Protein AF-A0A8H9WUP0-F1 (afdb_monomer_lite)

Radius of gyration: 55.76 Å; chains: 1; bounding box: 107×32×171 Å

Sequence (206 aa):
MRAAALQGRLAFFSTGTQFVVQGAHRRVGGSPLAAVIDDLELDQVVRVITTIAEQTNLLALNATIEAARAGEAGKGFAVVATEVKQLANETAKATEEIADRIHEVQRRTSDAVAGIRSISQVIQQMNEISLTVASAVEQQSVAVAEIARSASEASHGTDKVVGSIVSVAQAAICTAEGAEQLCGSAVELAEVAGSLDILVTEFKLE

Foldseek 3Di:
DVVVVVVVVVVVVVVVVCCVVVVVVVAVVPPCLVVVPPVPPLVVVLVVQLVVLVVQLVVLVVQLVVLVVVPPVSPVSNVVSVVSNVVSVVSNVVSVVVVVVVVVVVVVSVVVVVVVVVVVVVVVVVVVVVVVVVVVVVVVVVVVVVVVVVVVVVVVVVVVVVVVVVVVVVVVVVVVVVVVVVVVVVVVVVVVVVVVVVVVVVVVVD

Structure (mmCIF, N/CA/C/O backbone):
data_AF-A0A8H9WUP0-F1
#
_entry.id   AF-A0A8H9WUP0-F1
#
loop_
_atom_site.group_PDB
_atom_site.id
_atom_site.type_symbol
_atom_site.label_atom_id
_atom_site.label_alt_id
_atom_site.label_comp_id
_atom_site.label_asym_id
_atom_site.label_entity_id
_atom_site.label_seq_id
_atom_site.pdbx_PDB_ins_code
_atom_site.Cartn_x
_atom_site.Cartn_y
_atom_site.Cartn_z
_atom_site.occupancy
_atom_site.B_iso_or_equiv
_atom_site.auth_seq_id
_atom_site.auth_comp_id
_atom_site.auth_asym_id
_atom_site.auth_atom_id
_atom_site.pdbx_PDB_model_num
ATOM 1 N N . MET A 1 1 ? -4.067 -13.436 -32.484 1.00 52.78 1 MET A N 1
ATOM 2 C CA . MET A 1 1 ? -4.186 -14.416 -31.374 1.00 52.78 1 MET A CA 1
ATOM 3 C C . MET A 1 1 ? -3.766 -13.877 -29.999 1.00 52.78 1 MET A C 1
ATOM 5 O O . MET A 1 1 ? -4.484 -14.143 -29.049 1.00 52.78 1 MET A O 1
ATOM 9 N N . ARG A 1 2 ? -2.681 -13.092 -29.849 1.00 47.28 2 ARG A N 1
ATOM 10 C CA . ARG A 1 2 ? -2.241 -12.561 -28.533 1.00 47.28 2 ARG A CA 1
ATOM 11 C C . ARG A 1 2 ? -3.194 -11.549 -27.863 1.00 47.28 2 ARG A C 1
ATOM 13 O O . ARG A 1 2 ? -3.356 -11.609 -26.652 1.00 47.28 2 ARG A O 1
ATOM 20 N N . ALA A 1 3 ? -3.872 -10.685 -28.626 1.00 46.53 3 ALA A N 1
ATOM 21 C CA . ALA A 1 3 ? -4.798 -9.683 -28.069 1.00 46.53 3 ALA A CA 1
ATOM 22 C C . ALA A 1 3 ? -6.045 -10.302 -27.395 1.00 46.53 3 ALA A C 1
ATOM 24 O O . ALA A 1 3 ? -6.441 -9.875 -26.315 1.00 46.53 3 ALA A O 1
ATOM 25 N N . ALA A 1 4 ? -6.596 -11.377 -27.971 1.00 51.84 4 ALA A N 1
ATOM 26 C CA . ALA A 1 4 ? -7.741 -12.097 -27.402 1.00 51.84 4 ALA A CA 1
ATOM 27 C C . ALA A 1 4 ? -7.388 -12.836 -26.093 1.00 51.84 4 ALA A C 1
ATOM 29 O O . ALA A 1 4 ? -8.213 -12.932 -25.187 1.00 51.84 4 ALA A O 1
ATOM 30 N N . ALA A 1 5 ? -6.142 -13.310 -25.962 1.00 53.41 5 ALA A N 1
ATOM 31 C CA . ALA A 1 5 ? -5.654 -13.951 -24.740 1.00 53.41 5 ALA A CA 1
ATOM 32 C C . ALA A 1 5 ? -5.436 -12.949 -23.586 1.00 53.41 5 ALA A C 1
ATOM 34 O O . ALA A 1 5 ? -5.648 -13.304 -22.426 1.00 53.41 5 ALA A O 1
ATOM 35 N N . LEU A 1 6 ? -5.062 -11.696 -23.888 1.00 47.62 6 LEU A N 1
ATOM 36 C CA . LEU A 1 6 ? -4.996 -10.623 -22.887 1.00 47.62 6 LEU A CA 1
ATOM 37 C C . LEU A 1 6 ? -6.393 -10.171 -22.436 1.00 47.62 6 LEU A C 1
ATOM 39 O O . LEU A 1 6 ? -6.619 -10.035 -21.237 1.00 47.62 6 LEU A O 1
ATOM 43 N N . GLN A 1 7 ? -7.350 -10.021 -23.361 1.00 51.44 7 GLN A N 1
ATOM 44 C CA . GLN A 1 7 ? -8.734 -9.657 -23.016 1.00 51.44 7 GLN A CA 1
ATOM 45 C C . GLN A 1 7 ? -9.413 -10.702 -22.118 1.00 51.44 7 GLN A C 1
ATOM 47 O O . GLN A 1 7 ? -10.096 -10.333 -21.165 1.00 51.44 7 GLN A O 1
ATOM 52 N N . GLY A 1 8 ? -9.175 -11.999 -22.354 1.00 53.50 8 GLY A N 1
ATOM 53 C CA . GLY A 1 8 ? -9.681 -13.067 -21.483 1.00 53.50 8 GLY A CA 1
ATOM 54 C C . GLY A 1 8 ? -9.078 -13.047 -20.071 1.00 53.50 8 GLY A C 1
ATOM 55 O O . GLY A 1 8 ? -9.788 -13.276 -19.093 1.00 53.50 8 GLY A O 1
ATOM 56 N N . ARG A 1 9 ? -7.784 -12.714 -19.941 1.00 54.84 9 ARG A N 1
ATOM 57 C CA . ARG A 1 9 ? -7.107 -12.580 -18.637 1.00 54.84 9 ARG A CA 1
ATOM 58 C C . ARG A 1 9 ? -7.557 -11.342 -17.863 1.00 54.84 9 ARG A C 1
ATOM 60 O O . ARG A 1 9 ? -7.776 -11.460 -16.661 1.00 54.84 9 ARG A O 1
ATOM 67 N N . LEU A 1 10 ? -7.757 -10.202 -18.531 1.00 47.72 10 LEU A N 1
ATOM 68 C CA . LEU A 1 10 ? -8.307 -8.997 -17.898 1.00 47.72 10 LEU A CA 1
ATOM 69 C C . LEU A 1 10 ? -9.748 -9.212 -17.417 1.00 47.72 10 LEU A C 1
ATOM 71 O O . LEU A 1 10 ? -10.081 -8.821 -16.302 1.00 47.72 10 LEU A O 1
ATOM 75 N N . ALA A 1 11 ? -10.587 -9.882 -18.215 1.00 54.38 11 ALA A N 1
ATOM 76 C CA . ALA A 1 11 ? -11.961 -10.194 -17.824 1.00 54.38 11 ALA A CA 1
ATOM 77 C C . ALA A 1 11 ? -12.010 -11.121 -16.596 1.00 54.38 11 ALA A C 1
ATOM 79 O O . ALA A 1 11 ? -12.805 -10.898 -15.682 1.00 54.38 11 ALA A O 1
ATOM 80 N N . PHE A 1 12 ? -11.120 -12.116 -16.520 1.00 54.62 12 PHE A N 1
ATOM 81 C CA . PHE A 1 12 ? -11.027 -13.010 -15.363 1.00 54.62 12 PHE A CA 1
ATOM 82 C C . PHE A 1 12 ? -10.537 -12.282 -14.098 1.00 54.62 12 PHE A C 1
ATOM 84 O O . PHE A 1 12 ? -11.097 -12.479 -13.020 1.00 54.62 12 PHE A O 1
ATOM 91 N N . PHE A 1 13 ? -9.552 -11.385 -14.226 1.00 54.00 13 PHE A N 1
ATOM 92 C CA . PHE A 1 13 ? -9.034 -10.598 -13.099 1.00 54.00 13 PHE A CA 1
ATOM 93 C C . PHE A 1 13 ? -10.035 -9.539 -12.607 1.00 54.00 13 PHE A C 1
ATOM 95 O O . PHE A 1 13 ? -10.210 -9.379 -11.399 1.00 54.00 13 PHE A O 1
ATOM 102 N N . SER A 1 14 ? -10.749 -8.872 -13.521 1.00 54.47 14 SER A N 1
ATOM 103 C CA . SER A 1 14 ? -11.842 -7.936 -13.210 1.00 54.47 14 SER A CA 1
ATOM 104 C C . SER A 1 14 ? -12.988 -8.630 -12.473 1.00 54.47 14 SER A C 1
ATOM 106 O O . SER A 1 14 ? -13.496 -8.116 -11.483 1.00 54.47 14 SER A O 1
ATOM 108 N N . THR A 1 15 ? -13.378 -9.827 -12.923 1.00 58.78 15 THR A N 1
ATOM 109 C CA . THR A 1 15 ? -14.485 -10.579 -12.311 1.00 58.78 15 THR A CA 1
ATOM 110 C C . THR A 1 15 ? -14.088 -11.140 -10.942 1.00 58.78 15 THR A C 1
ATOM 112 O O . THR A 1 15 ? -14.877 -11.084 -10.000 1.00 58.78 15 THR A O 1
ATOM 115 N N . GLY A 1 16 ? -12.849 -11.625 -10.795 1.00 56.47 16 GLY A N 1
ATOM 116 C CA . GLY A 1 16 ? -12.320 -12.101 -9.514 1.00 56.47 16 GLY A CA 1
ATOM 117 C C . GLY A 1 16 ? -12.203 -10.988 -8.470 1.00 56.47 16 GLY A C 1
ATOM 118 O O . GLY A 1 16 ? -12.617 -11.170 -7.327 1.00 56.47 16 GLY A O 1
ATOM 119 N N . THR A 1 17 ? -11.719 -9.807 -8.866 1.00 57.50 17 THR A N 1
ATOM 120 C CA . THR A 1 17 ? -11.642 -8.636 -7.975 1.00 57.50 17 THR A CA 1
ATOM 121 C C . THR A 1 17 ? -13.026 -8.087 -7.625 1.00 57.50 17 THR A C 1
ATOM 123 O O . THR A 1 17 ? -13.277 -7.819 -6.450 1.00 57.50 17 THR A O 1
ATOM 126 N N . GLN A 1 18 ? -13.973 -8.025 -8.571 1.00 46.91 18 GLN A N 1
ATOM 127 C CA . GLN A 1 18 ? -15.369 -7.680 -8.267 1.00 46.91 18 GLN A CA 1
ATOM 128 C C . GLN A 1 18 ? -16.023 -8.667 -7.294 1.00 46.91 18 GLN A C 1
ATOM 130 O O . GLN A 1 18 ? -16.737 -8.231 -6.397 1.00 46.91 18 GLN A O 1
ATOM 135 N N . PHE A 1 19 ? -15.761 -9.973 -7.403 1.00 53.56 19 PHE A N 1
ATOM 136 C CA . PHE A 1 19 ? -16.335 -10.964 -6.486 1.00 53.56 19 PHE A CA 1
ATOM 137 C C . PHE A 1 19 ? -15.769 -10.844 -5.062 1.00 53.56 19 PHE A C 1
ATOM 139 O O . PHE A 1 19 ? -16.514 -10.970 -4.089 1.00 53.56 19 PHE A O 1
ATOM 146 N N . VAL A 1 20 ? -14.475 -10.535 -4.920 1.00 56.97 20 VAL A N 1
ATOM 147 C CA . VAL A 1 20 ? -13.843 -10.285 -3.612 1.00 56.97 20 VAL A CA 1
ATOM 148 C C . VAL A 1 20 ? -14.379 -8.995 -2.979 1.00 56.97 20 VAL A C 1
ATOM 150 O O . VAL A 1 20 ? -14.754 -9.001 -1.807 1.00 56.97 20 VAL A O 1
ATOM 153 N N . VAL A 1 21 ? -14.506 -7.910 -3.751 1.00 52.59 21 VAL A N 1
ATOM 154 C CA . VAL A 1 21 ? -15.030 -6.619 -3.265 1.00 52.59 21 VAL A CA 1
ATOM 155 C C . VAL A 1 21 ? -16.526 -6.708 -2.926 1.00 52.59 21 VAL A C 1
ATOM 157 O O . VAL A 1 21 ? -16.963 -6.231 -1.877 1.00 52.59 21 VAL A O 1
ATOM 160 N N . GLN A 1 22 ? -17.326 -7.385 -3.753 1.00 47.38 22 GLN A N 1
ATOM 161 C CA . GLN A 1 22 ? -18.768 -7.539 -3.535 1.00 47.38 22 GLN A CA 1
ATOM 162 C C . GLN A 1 22 ? -19.087 -8.579 -2.443 1.00 47.38 22 GLN A C 1
ATOM 164 O O . GLN A 1 22 ? -20.077 -8.435 -1.720 1.00 47.38 22 GLN A O 1
ATOM 169 N N . GLY A 1 23 ? -18.217 -9.579 -2.254 1.00 49.28 23 GLY A N 1
ATOM 170 C CA . GLY A 1 23 ? -18.244 -10.508 -1.122 1.00 49.28 23 GLY A CA 1
ATOM 171 C C . GLY A 1 23 ? -17.872 -9.850 0.213 1.00 49.28 23 GLY A C 1
ATOM 172 O O . GLY A 1 23 ? -18.495 -10.157 1.233 1.00 49.28 23 GLY A O 1
ATOM 173 N N . ALA A 1 24 ? -16.929 -8.900 0.210 1.00 47.00 24 ALA A N 1
ATOM 174 C CA . ALA A 1 24 ? -16.586 -8.097 1.386 1.00 47.00 24 ALA A CA 1
ATOM 175 C C . ALA A 1 24 ? -17.751 -7.184 1.808 1.00 47.00 24 ALA A C 1
ATOM 177 O O . ALA A 1 24 ? -18.098 -7.124 2.988 1.00 47.00 24 ALA A O 1
ATOM 178 N N . HIS A 1 25 ? -18.441 -6.561 0.849 1.00 43.19 25 HIS A N 1
ATOM 179 C CA . HIS A 1 25 ? -19.561 -5.660 1.139 1.00 43.19 25 HIS A CA 1
ATOM 180 C C . HIS A 1 25 ? -20.770 -6.371 1.779 1.00 43.19 25 HIS A C 1
ATOM 182 O O . HIS A 1 25 ? -21.473 -5.782 2.602 1.00 43.19 25 HIS A O 1
ATOM 188 N N . ARG A 1 26 ? -20.999 -7.653 1.446 1.00 45.22 26 ARG A N 1
ATOM 189 C CA . ARG A 1 26 ? -22.142 -8.439 1.945 1.00 45.22 26 ARG A CA 1
ATOM 190 C C . ARG A 1 26 ? -21.949 -8.977 3.374 1.00 45.22 26 ARG A C 1
ATOM 192 O O . ARG A 1 26 ? -22.936 -9.307 4.020 1.00 45.22 26 ARG A O 1
ATOM 199 N N . ARG A 1 27 ? -20.711 -9.037 3.888 1.00 46.88 27 ARG A N 1
ATOM 200 C CA . ARG A 1 27 ? -20.419 -9.426 5.287 1.00 46.88 27 ARG A CA 1
ATOM 201 C C . ARG A 1 27 ? -20.390 -8.244 6.260 1.00 46.88 27 ARG A C 1
ATOM 203 O O . ARG A 1 27 ? -20.599 -8.442 7.450 1.00 46.88 27 ARG A O 1
ATOM 210 N N . VAL A 1 28 ? -20.157 -7.026 5.771 1.00 47.72 28 VAL A N 1
ATOM 211 C CA . VAL A 1 28 ? -20.055 -5.823 6.620 1.00 47.72 28 VAL A CA 1
ATOM 212 C C . VAL A 1 28 ? -21.426 -5.194 6.918 1.00 47.72 28 VAL A C 1
ATOM 214 O O . VAL A 1 28 ? -21.582 -4.534 7.940 1.00 47.72 28 VAL A O 1
ATOM 217 N N . GLY A 1 29 ? -22.448 -5.456 6.092 1.00 38.06 29 GLY A N 1
ATOM 218 C CA . GLY A 1 29 ? -23.805 -4.903 6.252 1.00 38.06 29 GLY A CA 1
ATOM 219 C C . GLY A 1 29 ? -24.614 -5.412 7.456 1.00 38.06 29 GLY A C 1
ATOM 220 O O . GLY A 1 29 ? -25.724 -4.945 7.672 1.00 38.06 29 GLY A O 1
ATOM 221 N N . GLY A 1 30 ? -24.070 -6.343 8.241 1.00 43.53 30 GLY A N 1
ATOM 222 C CA . GLY A 1 30 ? -24.690 -6.877 9.458 1.00 43.53 30 GLY A CA 1
ATOM 223 C C . GLY A 1 30 ? -23.634 -7.276 10.481 1.00 43.53 30 GLY A C 1
ATOM 224 O O . GLY A 1 30 ? -23.645 -8.402 10.970 1.00 43.53 30 GLY A O 1
ATOM 225 N N . SER A 1 31 ? -22.646 -6.404 10.710 1.00 48.50 31 SER A N 1
ATOM 226 C CA . SER A 1 31 ? -21.489 -6.737 11.542 1.00 48.50 31 SER A CA 1
ATOM 227 C C . SER A 1 31 ? -21.934 -7.165 12.954 1.00 48.50 31 SER A C 1
ATOM 229 O O . SER A 1 31 ? -22.574 -6.367 13.643 1.00 48.50 31 SER A O 1
ATOM 231 N N . PRO A 1 32 ? -21.564 -8.372 13.429 1.00 51.78 32 PRO A N 1
ATOM 232 C CA . PRO A 1 32 ? -21.905 -8.862 14.769 1.00 51.78 32 PRO A CA 1
ATOM 233 C C . PRO A 1 32 ? -21.321 -7.986 15.888 1.00 51.78 32 PRO A C 1
ATOM 235 O O . PRO A 1 32 ? -21.718 -8.110 17.037 1.00 51.78 32 PRO A O 1
ATOM 238 N N . LEU A 1 33 ? -20.421 -7.057 15.551 1.00 48.44 33 LEU A N 1
ATOM 239 C CA . LEU A 1 33 ? -19.885 -6.053 16.465 1.00 48.44 33 LEU A CA 1
ATOM 240 C C . LEU A 1 33 ? -20.938 -5.045 16.945 1.00 48.44 33 LEU A C 1
ATOM 242 O O . LEU A 1 33 ? -20.797 -4.538 18.047 1.00 48.44 33 LEU A O 1
ATOM 246 N N . ALA A 1 34 ? -21.982 -4.762 16.156 1.00 45.53 34 ALA A N 1
ATOM 247 C CA . ALA A 1 34 ? -23.075 -3.896 16.606 1.00 45.53 34 ALA A CA 1
ATOM 248 C C . ALA A 1 34 ? -23.947 -4.583 17.671 1.00 45.53 34 ALA A C 1
ATOM 250 O O . ALA A 1 34 ? -24.425 -3.920 18.577 1.00 45.53 34 ALA A O 1
ATOM 251 N N . ALA A 1 35 ? -24.083 -5.913 17.605 1.00 50.28 35 ALA A N 1
ATOM 252 C CA . ALA A 1 35 ? -24.834 -6.703 18.585 1.00 50.28 35 ALA A CA 1
ATOM 253 C C . ALA A 1 35 ? -24.083 -6.904 19.917 1.00 50.28 35 ALA A C 1
ATOM 255 O O . ALA A 1 35 ? -24.686 -7.270 20.914 1.00 50.28 35 ALA A O 1
ATOM 256 N N . VAL A 1 36 ? -22.768 -6.651 19.963 1.00 51.62 36 VAL A N 1
ATOM 257 C CA . VAL A 1 36 ? -22.003 -6.620 21.229 1.00 51.62 36 VAL A CA 1
ATOM 258 C C . VAL A 1 36 ? -22.305 -5.339 22.031 1.00 51.62 36 VAL A C 1
ATOM 260 O O . VAL A 1 36 ? -21.937 -5.244 23.196 1.00 51.62 36 VAL A O 1
ATOM 263 N N . ILE A 1 37 ? -22.996 -4.370 21.420 1.00 52.22 37 ILE A N 1
ATOM 264 C CA . ILE A 1 37 ? -23.343 -3.059 21.981 1.00 52.22 37 ILE A CA 1
ATOM 265 C C . ILE A 1 37 ? -24.870 -2.970 22.171 1.00 52.22 37 ILE A C 1
ATOM 267 O O . ILE A 1 37 ? -25.494 -1.972 21.823 1.00 52.22 37 ILE A O 1
ATOM 271 N N . ASP A 1 38 ? -25.519 -4.027 22.668 1.00 58.16 38 ASP A N 1
ATOM 272 C CA . ASP A 1 38 ? -26.891 -3.885 23.180 1.00 58.16 38 ASP A CA 1
ATOM 273 C C . ASP A 1 38 ? -26.831 -3.224 24.570 1.00 58.16 38 ASP A C 1
ATOM 275 O O . ASP A 1 38 ? -26.918 -3.854 25.622 1.00 58.16 38 ASP A O 1
ATOM 279 N N . ASP A 1 39 ? -26.610 -1.907 24.542 1.00 60.50 39 ASP A N 1
ATOM 280 C CA . ASP A 1 39 ? -26.412 -1.023 25.700 1.00 60.50 39 ASP A CA 1
ATOM 281 C C . ASP A 1 39 ? -27.664 -0.895 26.579 1.00 60.50 39 ASP A C 1
ATOM 283 O O . ASP A 1 39 ? -27.582 -0.637 27.780 1.00 60.50 39 ASP A O 1
ATOM 287 N N . LEU A 1 40 ? -28.844 -1.076 25.985 1.00 61.91 40 LEU A N 1
ATOM 288 C CA . LEU A 1 40 ? -30.112 -0.783 26.647 1.00 61.91 40 LEU A CA 1
ATOM 289 C C . LEU A 1 40 ? -30.445 -1.793 27.743 1.00 61.91 40 LEU A C 1
ATOM 291 O O . LEU A 1 40 ? -31.003 -1.409 28.769 1.00 61.91 40 LEU A O 1
ATOM 295 N N . GLU A 1 41 ? -30.097 -3.065 27.550 1.00 72.25 41 GLU A N 1
ATOM 296 C CA . GLU A 1 41 ? -30.472 -4.113 28.497 1.00 72.25 41 GLU A CA 1
ATOM 297 C C . GLU A 1 41 ? -29.623 -4.051 29.771 1.00 72.25 41 GLU A C 1
ATOM 299 O O . GLU A 1 41 ? -30.163 -4.131 30.875 1.00 72.25 41 GLU A O 1
ATOM 304 N N . LEU A 1 42 ? -28.309 -3.833 29.648 1.00 76.75 42 LEU A N 1
ATOM 305 C CA . LEU A 1 42 ? -27.415 -3.767 30.809 1.00 76.75 42 LEU A CA 1
ATOM 306 C C . LEU A 1 42 ? -27.638 -2.500 31.643 1.00 76.75 42 LEU A C 1
ATOM 308 O O . LEU A 1 42 ? -27.783 -2.603 32.863 1.00 76.75 42 LEU A O 1
ATOM 312 N N . ASP A 1 43 ? -27.765 -1.330 31.011 1.00 82.31 43 ASP A N 1
ATOM 313 C CA . ASP A 1 43 ? -28.075 -0.079 31.718 1.00 82.31 43 ASP A CA 1
ATOM 314 C C . ASP A 1 43 ? -29.454 -0.126 32.388 1.00 82.31 43 ASP A C 1
ATOM 316 O O . ASP A 1 43 ? -29.697 0.524 33.411 1.00 82.31 43 ASP A O 1
ATOM 320 N N . GLN A 1 44 ? -30.398 -0.876 31.818 1.00 86.19 44 GLN A N 1
ATOM 321 C CA . GLN A 1 44 ? -31.698 -1.103 32.435 1.00 86.19 44 GLN A CA 1
ATOM 322 C C . GLN A 1 44 ? -31.581 -2.018 33.659 1.00 86.19 44 GLN A C 1
ATOM 324 O O . GLN A 1 44 ? -32.170 -1.706 34.695 1.00 86.19 44 GLN A O 1
ATOM 329 N N . VAL A 1 45 ? -30.787 -3.090 33.584 1.00 86.25 45 VAL A N 1
ATOM 330 C CA . VAL A 1 45 ? -30.546 -4.009 34.710 1.00 86.25 45 VAL A CA 1
ATOM 331 C C . VAL A 1 45 ? -29.861 -3.298 35.878 1.00 86.25 45 VAL A C 1
ATOM 333 O O . VAL A 1 45 ? -30.353 -3.391 37.003 1.00 86.25 45 VAL A O 1
ATOM 336 N N . VAL A 1 46 ? -28.789 -2.537 35.628 1.00 89.06 46 VAL A N 1
ATOM 337 C CA . VAL A 1 46 ? -28.086 -1.748 36.660 1.00 89.06 46 VAL A CA 1
ATOM 338 C C . VAL A 1 46 ? -29.065 -0.815 37.378 1.00 89.06 46 VAL A C 1
ATOM 340 O O . VAL A 1 46 ? -29.152 -0.815 38.603 1.00 89.06 46 VAL A O 1
ATOM 343 N N . ARG A 1 47 ? -29.887 -0.084 36.619 1.00 88.81 47 ARG A N 1
ATOM 344 C CA . ARG A 1 47 ? -30.874 0.866 37.157 1.00 88.81 47 ARG A CA 1
ATOM 345 C C . ARG A 1 47 ? -31.947 0.194 38.013 1.00 88.81 47 ARG A C 1
ATOM 347 O O . ARG A 1 47 ? -32.344 0.742 39.043 1.00 88.81 47 ARG A O 1
ATOM 354 N N . VAL A 1 48 ? -32.413 -0.988 37.606 1.00 93.56 48 VAL A N 1
ATOM 355 C CA . VAL A 1 48 ? -33.367 -1.787 38.388 1.00 93.56 48 VAL A CA 1
ATOM 356 C C . VAL A 1 48 ? -32.737 -2.236 39.706 1.00 93.56 48 VAL A C 1
ATOM 358 O O . VAL A 1 48 ? -33.368 -2.087 40.749 1.00 93.56 48 VAL A O 1
ATOM 361 N N . ILE A 1 49 ? -31.493 -2.722 39.689 1.00 92.38 49 IL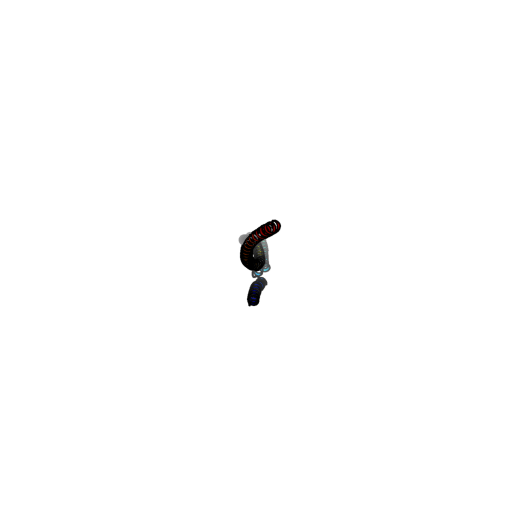E A N 1
ATOM 362 C CA . ILE A 1 49 ? -30.793 -3.167 40.903 1.00 92.38 49 ILE A CA 1
ATOM 363 C C . ILE A 1 49 ? -30.573 -1.995 41.868 1.00 92.38 49 ILE A C 1
ATOM 365 O O . ILE A 1 49 ? -30.879 -2.130 43.052 1.00 92.38 49 ILE A O 1
ATOM 369 N N . THR A 1 50 ? -30.136 -0.831 41.375 1.00 92.19 50 THR A N 1
ATOM 370 C CA . THR A 1 50 ? -29.987 0.380 42.200 1.00 92.19 50 THR A CA 1
ATOM 371 C C . THR A 1 50 ? -31.319 0.793 42.827 1.00 92.19 50 THR A C 1
ATOM 373 O O . THR A 1 50 ? -31.384 1.035 44.029 1.00 92.19 50 THR A O 1
ATOM 376 N N . THR A 1 51 ? -32.409 0.768 42.052 1.00 94.38 51 THR A N 1
ATOM 377 C CA . THR A 1 51 ? -33.759 1.074 42.560 1.00 94.38 51 THR A CA 1
ATOM 378 C C . THR A 1 51 ? -34.187 0.088 43.655 1.00 94.38 51 THR A C 1
ATOM 380 O O . THR A 1 51 ? -34.748 0.492 44.673 1.00 94.38 51 THR A O 1
ATOM 383 N N . ILE A 1 52 ? -33.907 -1.209 43.482 1.00 94.69 52 ILE A N 1
ATOM 384 C CA . ILE A 1 52 ? -34.198 -2.240 44.490 1.00 94.69 52 ILE A CA 1
ATOM 385 C C . ILE A 1 52 ? -33.375 -1.997 45.759 1.00 94.69 52 ILE A C 1
ATOM 387 O O . ILE A 1 52 ? -33.918 -2.090 46.861 1.00 94.69 52 ILE A O 1
ATOM 391 N N . ALA A 1 53 ? -32.089 -1.662 45.630 1.00 94.12 53 ALA A N 1
ATOM 392 C CA . ALA A 1 53 ? -31.221 -1.365 46.765 1.00 94.12 53 ALA A CA 1
ATOM 393 C C . ALA A 1 53 ? -31.715 -0.135 47.547 1.00 94.12 53 ALA A C 1
ATOM 395 O O . ALA A 1 53 ? -31.826 -0.187 48.772 1.00 94.12 53 ALA A O 1
ATOM 396 N N . GLU A 1 54 ? -32.116 0.936 46.858 1.00 93.56 54 GLU A N 1
ATOM 397 C CA . GLU A 1 54 ? -32.701 2.133 47.472 1.00 93.56 54 GLU A CA 1
ATOM 398 C C . GLU A 1 54 ? -34.017 1.833 48.200 1.00 93.56 54 GLU A C 1
ATOM 400 O O . GLU A 1 54 ? -34.195 2.230 49.355 1.00 93.56 54 GLU A O 1
ATOM 405 N N . GLN A 1 55 ? -34.929 1.087 47.568 1.00 96.25 55 GLN A N 1
ATOM 406 C CA . GLN A 1 55 ? -36.187 0.671 48.194 1.00 96.25 55 GLN A CA 1
ATOM 407 C C . GLN A 1 55 ? -35.947 -0.212 49.421 1.00 96.25 55 GLN A C 1
ATOM 409 O O . GLN A 1 55 ? -36.605 -0.034 50.448 1.00 96.25 55 GLN A O 1
ATOM 414 N N . THR A 1 56 ? -34.981 -1.128 49.340 1.00 95.25 56 THR A N 1
ATOM 415 C CA . THR A 1 56 ? -34.594 -2.013 50.447 1.00 95.25 56 THR A CA 1
ATOM 416 C C . THR A 1 56 ? -34.000 -1.214 51.606 1.00 95.25 56 THR A C 1
ATOM 418 O O . THR A 1 56 ? -34.349 -1.456 52.760 1.00 95.25 56 THR A O 1
ATOM 421 N N . ASN A 1 57 ? -33.173 -0.207 51.315 1.00 92.69 57 ASN A N 1
ATOM 422 C CA . ASN A 1 57 ? -32.622 0.714 52.309 1.00 92.69 57 ASN A CA 1
ATOM 423 C C . ASN A 1 57 ? -33.729 1.525 53.011 1.00 92.69 57 ASN A C 1
ATOM 425 O O . ASN A 1 57 ? -33.719 1.669 54.234 1.00 92.69 57 ASN A O 1
ATOM 429 N N . LEU A 1 58 ? -34.727 2.000 52.259 1.00 94.56 58 LEU A N 1
ATOM 430 C CA . LEU A 1 58 ? -35.872 2.746 52.795 1.00 94.56 58 LEU A CA 1
ATOM 431 C C . LEU A 1 58 ? -36.783 1.848 53.657 1.00 94.56 58 LEU A C 1
ATOM 433 O O . LEU A 1 58 ? -37.205 2.240 54.746 1.00 94.56 58 LEU A O 1
ATOM 437 N N . LEU A 1 59 ? -37.022 0.606 53.224 1.00 94.81 59 LEU A N 1
ATOM 438 C CA . LEU A 1 59 ? -37.718 -0.421 54.008 1.00 94.81 59 LEU A CA 1
ATOM 439 C C . LEU A 1 59 ? -36.984 -0.737 55.319 1.00 94.81 59 LEU A C 1
ATOM 441 O O . LEU A 1 59 ? -37.609 -0.773 56.381 1.00 94.81 59 LEU A O 1
ATOM 445 N N . ALA A 1 60 ? -35.664 -0.913 55.262 1.00 94.56 60 ALA A N 1
ATOM 446 C CA . ALA A 1 60 ? -34.825 -1.172 56.428 1.00 94.56 60 ALA A CA 1
ATOM 447 C C . ALA A 1 60 ? -34.807 0.011 57.409 1.00 94.56 60 ALA A C 1
ATOM 449 O O . ALA A 1 60 ? -34.841 -0.176 58.627 1.00 94.56 60 ALA A O 1
ATOM 450 N N . LEU A 1 61 ? -34.821 1.243 56.895 1.00 91.75 61 LEU A N 1
ATOM 451 C CA . LEU A 1 61 ? -34.942 2.447 57.711 1.00 91.75 61 LEU A CA 1
ATOM 452 C C . LEU A 1 61 ? -36.286 2.492 58.452 1.00 91.75 61 LEU A C 1
ATOM 454 O O . LEU A 1 61 ? -36.302 2.700 59.665 1.00 91.75 61 LEU A O 1
ATOM 458 N N . ASN A 1 62 ? -37.397 2.229 57.758 1.00 93.69 62 ASN A N 1
ATOM 459 C CA . ASN A 1 62 ? -38.724 2.165 58.378 1.00 93.69 62 ASN A CA 1
ATOM 460 C C . ASN A 1 62 ? -38.797 1.071 59.454 1.00 93.69 62 ASN A C 1
ATOM 462 O O . ASN A 1 62 ? -39.329 1.305 60.538 1.00 93.69 62 ASN A O 1
ATOM 466 N N . ALA A 1 63 ? -38.198 -0.097 59.199 1.00 93.38 63 ALA A N 1
ATOM 467 C CA . ALA A 1 63 ? -38.095 -1.170 60.186 1.00 93.38 63 ALA A CA 1
ATOM 468 C C . ALA A 1 63 ? -37.246 -0.766 61.406 1.00 93.38 63 ALA A C 1
ATOM 470 O O . ALA A 1 63 ? -37.591 -1.106 62.535 1.00 93.38 63 ALA A O 1
ATOM 471 N N . THR A 1 64 ? -36.174 0.006 61.201 1.00 91.75 64 THR A N 1
ATOM 472 C CA . THR A 1 64 ? -35.336 0.543 62.287 1.00 91.75 64 THR A CA 1
ATOM 473 C C . THR A 1 64 ? -36.126 1.518 63.167 1.00 91.75 64 THR A C 1
ATOM 475 O O . THR A 1 64 ? -36.021 1.466 64.393 1.00 91.75 64 THR A O 1
ATOM 478 N N . ILE A 1 65 ? -36.950 2.379 62.557 1.00 90.56 65 ILE A N 1
ATOM 479 C CA . ILE A 1 65 ? -37.827 3.324 63.267 1.00 90.56 65 ILE A CA 1
ATOM 480 C C . ILE A 1 65 ? -38.862 2.567 64.109 1.00 90.56 65 ILE A C 1
ATOM 482 O O . ILE A 1 65 ? -39.021 2.858 65.296 1.00 90.56 65 ILE A O 1
ATOM 486 N N . GLU A 1 66 ? -39.532 1.567 63.533 1.00 93.50 66 GLU A N 1
ATOM 487 C CA . GLU A 1 66 ? -40.572 0.823 64.250 1.00 93.50 66 GLU A CA 1
ATOM 488 C C . GLU A 1 66 ? -39.980 -0.072 65.354 1.00 93.50 66 GLU A C 1
ATOM 490 O O . GLU A 1 66 ? -40.552 -0.190 66.439 1.00 93.50 66 GLU A O 1
ATOM 495 N N . ALA A 1 67 ? -38.780 -0.623 65.140 1.00 92.50 67 ALA A N 1
ATOM 496 C CA . ALA A 1 67 ? -38.040 -1.351 66.167 1.00 92.50 67 ALA A CA 1
ATOM 497 C C . ALA A 1 67 ? -37.655 -0.451 67.354 1.00 92.50 67 ALA A C 1
ATOM 499 O O . ALA A 1 67 ? -37.782 -0.870 68.505 1.00 92.50 67 ALA A O 1
ATOM 500 N N . ALA A 1 68 ? -37.250 0.800 67.099 1.00 90.25 68 ALA A N 1
ATOM 501 C CA . ALA A 1 68 ? -36.991 1.780 68.155 1.00 90.25 68 ALA A CA 1
ATOM 502 C C . ALA A 1 68 ? -38.271 2.137 68.933 1.00 90.25 68 ALA A C 1
ATOM 504 O O . ALA A 1 68 ? -38.237 2.304 70.153 1.00 90.25 68 ALA A O 1
ATOM 505 N N . ARG A 1 69 ? -39.416 2.195 68.244 1.00 91.62 69 ARG A N 1
ATOM 506 C CA . ARG A 1 69 ? -40.729 2.472 68.841 1.00 91.62 69 ARG A CA 1
ATOM 507 C C . ARG A 1 69 ? -41.215 1.356 69.771 1.00 91.62 69 ARG A C 1
ATOM 509 O O . ARG A 1 69 ? -41.890 1.639 70.757 1.00 91.62 69 ARG A O 1
ATOM 516 N N . ALA A 1 70 ? -40.843 0.107 69.487 1.00 91.38 70 ALA A N 1
ATOM 517 C CA . ALA A 1 70 ? -41.153 -1.060 70.314 1.00 91.38 70 ALA A CA 1
ATOM 518 C C . ALA A 1 70 ? -40.275 -1.190 71.583 1.00 91.38 70 ALA A C 1
ATOM 520 O O . ALA A 1 70 ? -40.522 -2.068 72.414 1.00 91.38 70 ALA A O 1
ATOM 521 N N . GLY A 1 71 ? -39.260 -0.334 71.763 1.00 88.31 71 GLY A N 1
ATOM 522 C CA . GLY A 1 71 ? -38.404 -0.322 72.954 1.00 88.31 71 GLY A CA 1
ATOM 523 C C . GLY A 1 71 ? -37.604 -1.620 73.141 1.00 88.31 71 GLY A C 1
ATOM 524 O O . GLY A 1 71 ? -37.011 -2.140 72.198 1.00 88.31 71 GLY A O 1
ATOM 525 N N . GLU A 1 72 ? -37.578 -2.169 74.363 1.00 87.25 72 GLU A N 1
ATOM 526 C CA . GLU A 1 72 ? -36.839 -3.408 74.689 1.00 87.25 72 GLU A CA 1
ATOM 527 C C . GLU A 1 72 ? -37.289 -4.620 73.851 1.00 87.25 72 GLU A C 1
ATOM 529 O O . GLU A 1 72 ? -36.459 -5.451 73.484 1.00 87.25 72 GLU A O 1
ATOM 534 N N . ALA A 1 73 ? -38.573 -4.697 73.475 1.00 86.69 73 ALA A N 1
ATOM 535 C CA . ALA A 1 73 ? -39.107 -5.792 72.659 1.00 86.69 73 ALA A CA 1
ATOM 536 C C . ALA A 1 73 ? -38.612 -5.757 71.196 1.00 86.69 73 ALA A C 1
ATOM 538 O O . ALA A 1 73 ? -38.655 -6.775 70.506 1.00 86.69 73 ALA A O 1
ATOM 539 N N . GLY A 1 74 ? -38.124 -4.603 70.723 1.00 89.81 74 GLY A N 1
ATOM 540 C CA . GLY A 1 74 ? -37.682 -4.382 69.343 1.00 89.81 74 GLY A CA 1
ATOM 541 C C . GLY A 1 74 ? -36.185 -4.581 69.092 1.00 89.81 74 GLY A C 1
ATOM 542 O O . GLY A 1 74 ? -35.764 -4.529 67.938 1.00 89.81 74 GLY A O 1
ATOM 543 N N . LYS A 1 75 ? -35.360 -4.837 70.120 1.00 87.94 75 LYS A N 1
ATOM 544 C CA . LYS A 1 75 ? -33.886 -4.896 69.983 1.00 87.94 75 LYS A CA 1
ATOM 545 C C . LYS A 1 75 ? -33.396 -5.879 68.915 1.00 87.94 75 LYS A C 1
ATOM 547 O O . LYS A 1 75 ? -32.513 -5.532 68.138 1.00 87.94 75 LYS A O 1
ATOM 552 N N . GLY A 1 76 ? -33.977 -7.079 68.844 1.00 89.38 76 GLY A N 1
ATOM 553 C CA . GLY A 1 76 ? -33.615 -8.071 67.822 1.00 89.38 76 GLY A CA 1
ATOM 554 C C . GLY A 1 76 ? -33.968 -7.615 66.401 1.00 89.38 76 GLY A C 1
ATOM 555 O O . GLY A 1 76 ? -33.164 -7.766 65.485 1.00 89.38 76 GLY A O 1
ATOM 556 N N . PHE A 1 77 ? -35.130 -6.974 66.233 1.00 90.50 77 PHE A N 1
ATOM 557 C CA . PHE A 1 77 ? -35.551 -6.393 64.955 1.00 90.50 77 PHE A CA 1
ATOM 558 C C . PHE A 1 77 ? -34.680 -5.201 64.540 1.00 90.50 77 PHE A C 1
ATOM 560 O O . PHE A 1 77 ? -34.396 -5.052 63.355 1.00 90.50 77 PHE A O 1
ATOM 567 N N . ALA A 1 78 ? -34.202 -4.395 65.492 1.00 92.00 78 ALA A N 1
ATOM 568 C CA . ALA A 1 78 ? -33.313 -3.267 65.213 1.00 92.00 78 ALA A CA 1
ATOM 569 C C . ALA A 1 78 ? -31.953 -3.713 64.643 1.00 92.00 78 ALA A C 1
ATOM 571 O O . ALA A 1 78 ? -31.426 -3.068 63.735 1.00 92.00 78 ALA A O 1
ATOM 572 N N . VAL A 1 79 ? -31.403 -4.831 65.137 1.00 93.25 79 VAL A N 1
ATOM 573 C CA . VAL A 1 79 ? -30.151 -5.409 64.613 1.00 93.25 79 VAL A CA 1
ATOM 574 C C . VAL A 1 79 ? -30.347 -5.887 63.176 1.00 93.25 79 VAL A C 1
ATOM 576 O O . VAL A 1 79 ? -29.588 -5.495 62.296 1.00 93.25 79 VAL A O 1
ATOM 579 N N . VAL A 1 80 ? -31.411 -6.654 62.915 1.00 94.56 80 VAL A N 1
ATOM 580 C CA . VAL A 1 80 ? -31.719 -7.142 61.560 1.00 94.56 80 VAL A CA 1
ATOM 581 C C . VAL A 1 80 ? -31.965 -5.980 60.596 1.00 94.56 80 VAL A C 1
ATOM 583 O O . VAL A 1 80 ? -31.436 -5.981 59.490 1.00 94.56 80 VAL A O 1
ATOM 586 N N . ALA A 1 81 ? -32.719 -4.960 61.010 1.00 94.31 81 ALA A N 1
ATOM 587 C CA . ALA A 1 81 ? -32.977 -3.786 60.182 1.00 94.31 81 ALA A CA 1
ATOM 588 C C . ALA A 1 81 ? -31.686 -3.017 59.847 1.00 94.31 81 ALA A C 1
ATOM 590 O O . ALA A 1 81 ? -31.519 -2.560 58.718 1.00 94.31 81 ALA A O 1
ATOM 591 N N . THR A 1 82 ? -30.745 -2.926 60.790 1.00 93.50 82 THR A N 1
ATOM 592 C CA . THR A 1 82 ? -29.435 -2.300 60.552 1.00 93.50 82 THR A CA 1
ATOM 593 C C . THR A 1 82 ? -28.596 -3.108 59.561 1.00 93.50 82 THR A C 1
ATOM 595 O O . THR A 1 82 ? -28.033 -2.521 58.638 1.00 93.50 82 THR A O 1
ATOM 598 N N . GLU A 1 83 ? -28.576 -4.436 59.694 1.00 95.50 83 GLU A N 1
ATOM 599 C CA . GLU A 1 83 ? -27.844 -5.331 58.789 1.00 95.50 83 GLU A CA 1
ATOM 600 C C . GLU A 1 83 ? -28.393 -5.255 57.356 1.00 95.50 83 GLU A C 1
ATOM 602 O O . GLU A 1 83 ? -27.638 -5.101 56.398 1.00 95.50 83 GLU A O 1
ATOM 607 N N . VAL A 1 84 ? -29.725 -5.262 57.197 1.00 95.88 84 VAL A N 1
ATOM 608 C CA . VAL A 1 84 ? -30.381 -5.102 55.885 1.00 95.88 84 VAL A CA 1
ATOM 609 C C . VAL A 1 84 ? -30.064 -3.733 55.282 1.00 95.88 84 VAL A C 1
ATOM 611 O O . VAL A 1 84 ? -29.797 -3.637 54.085 1.00 95.88 84 VAL A O 1
ATOM 614 N N . LYS A 1 85 ? -30.042 -2.671 56.098 1.00 93.56 85 LYS A N 1
ATOM 615 C CA . LYS A 1 85 ? -29.658 -1.325 55.652 1.00 93.56 85 LYS A CA 1
ATOM 616 C C . LYS A 1 85 ? -28.217 -1.297 55.138 1.00 93.56 85 LYS A C 1
ATOM 618 O O . LYS A 1 85 ? -27.932 -0.673 54.118 1.00 93.56 85 LYS A O 1
ATOM 623 N N . GLN A 1 86 ? -27.301 -1.956 55.842 1.00 95.00 86 GLN A N 1
ATOM 624 C CA . GLN A 1 86 ? -25.898 -2.026 55.449 1.00 95.00 86 GLN A CA 1
ATOM 625 C C . GLN A 1 86 ? -25.722 -2.820 54.150 1.00 95.00 86 GLN A C 1
ATOM 627 O O . GLN A 1 86 ? -25.093 -2.318 53.221 1.00 95.00 86 GLN A O 1
ATOM 632 N N . LEU A 1 87 ? -26.373 -3.981 54.040 1.00 95.44 87 LEU A N 1
ATOM 633 C CA . LEU A 1 87 ? -26.339 -4.817 52.841 1.00 95.44 87 LEU A CA 1
ATOM 634 C C . LEU A 1 87 ? -26.922 -4.096 51.614 1.00 95.44 87 LEU A C 1
ATOM 636 O O . LEU A 1 87 ? -26.387 -4.210 50.511 1.00 95.44 87 LEU A O 1
ATOM 640 N N . ALA A 1 88 ? -27.987 -3.308 51.796 1.00 94.75 88 ALA A N 1
ATOM 641 C CA . ALA A 1 88 ? -28.565 -2.488 50.735 1.00 94.75 88 ALA A CA 1
ATOM 642 C C . ALA A 1 88 ? -27.582 -1.412 50.233 1.00 94.75 88 ALA A C 1
ATOM 644 O O . ALA A 1 88 ? -27.429 -1.238 49.025 1.00 94.75 88 ALA A O 1
ATOM 645 N N . ASN A 1 89 ? -26.865 -0.737 51.139 1.00 93.69 89 ASN A N 1
ATOM 646 C CA . ASN A 1 89 ? -25.847 0.251 50.764 1.00 93.69 89 ASN A CA 1
ATOM 647 C C . ASN A 1 89 ? -24.634 -0.394 50.074 1.00 93.69 89 ASN A C 1
ATOM 649 O O . ASN A 1 89 ? -24.138 0.144 49.085 1.00 93.69 89 ASN A O 1
ATOM 653 N N . GLU A 1 90 ? -24.173 -1.555 50.551 1.00 96.19 90 GLU A N 1
ATOM 654 C CA . GLU A 1 90 ? -23.109 -2.321 49.886 1.00 96.19 90 GLU A CA 1
ATOM 655 C C . GLU A 1 90 ? -23.536 -2.782 48.487 1.00 96.19 90 GLU A C 1
ATOM 657 O O . GLU A 1 90 ? -22.751 -2.684 47.545 1.00 96.19 90 GLU A O 1
ATOM 662 N N . THR A 1 91 ? -24.795 -3.201 48.324 1.00 94.31 91 THR A N 1
ATOM 663 C CA . THR A 1 91 ? -25.361 -3.585 47.021 1.00 94.31 91 THR A CA 1
ATOM 664 C C . THR A 1 91 ? -25.396 -2.402 46.056 1.00 94.31 91 THR A C 1
ATOM 666 O O . THR A 1 91 ? -24.977 -2.547 44.908 1.00 94.31 91 THR A O 1
ATOM 669 N N . ALA A 1 92 ? -25.849 -1.227 46.506 1.00 92.25 92 ALA A N 1
ATOM 670 C CA . ALA A 1 92 ? -25.870 -0.018 45.681 1.00 92.25 92 ALA A CA 1
ATOM 671 C C . ALA A 1 92 ? -24.457 0.360 45.208 1.00 92.25 92 ALA A C 1
ATOM 673 O O . ALA A 1 92 ? -24.237 0.555 44.015 1.00 92.25 92 ALA A O 1
ATOM 674 N N . LYS A 1 93 ? -23.483 0.355 46.126 1.00 93.69 93 LYS A N 1
ATOM 675 C CA . LYS A 1 93 ? -22.085 0.663 45.812 1.00 93.69 93 LYS A CA 1
ATOM 676 C C . LYS A 1 93 ? -21.467 -0.347 44.839 1.00 93.69 93 LYS A C 1
ATOM 678 O O . LYS A 1 93 ? -20.835 0.043 43.865 1.00 93.69 93 LYS A O 1
ATOM 683 N N . ALA A 1 94 ? -21.666 -1.645 45.070 1.00 93.94 94 ALA A N 1
ATOM 684 C CA . ALA A 1 94 ? -21.164 -2.680 44.169 1.00 93.94 94 ALA A CA 1
ATOM 685 C C . ALA A 1 94 ? -21.790 -2.571 42.768 1.00 93.94 94 ALA A C 1
ATOM 687 O O . ALA A 1 94 ? -21.119 -2.814 41.768 1.00 93.94 94 ALA A O 1
ATOM 688 N N . THR A 1 95 ? -23.065 -2.180 42.689 1.00 91.25 95 THR A N 1
ATOM 689 C CA . THR A 1 95 ? -23.773 -1.968 41.418 1.00 91.25 95 THR A CA 1
ATOM 690 C C . THR A 1 95 ? -23.200 -0.777 40.646 1.00 91.25 95 THR A C 1
ATOM 692 O O . THR A 1 95 ? -23.018 -0.876 39.434 1.00 91.25 95 THR A O 1
ATOM 695 N N . GLU A 1 96 ? -22.849 0.310 41.338 1.00 90.44 96 GLU A N 1
ATOM 696 C CA . GLU A 1 96 ? -22.164 1.473 40.756 1.00 90.44 96 GLU A CA 1
ATOM 697 C C . GLU A 1 96 ? -20.764 1.104 40.230 1.00 90.44 96 GLU A C 1
ATOM 699 O O . GLU A 1 96 ? -20.451 1.359 39.069 1.00 90.44 96 GLU A O 1
ATOM 704 N N . GLU A 1 97 ? -19.959 0.383 41.019 1.00 92.62 97 GLU A N 1
ATOM 705 C CA . GLU A 1 97 ? -18.631 -0.088 40.590 1.00 92.62 97 GLU A CA 1
ATOM 706 C C . GLU A 1 97 ? -18.699 -1.033 39.369 1.00 92.62 97 GLU A C 1
ATOM 708 O O . GLU A 1 97 ? -17.807 -1.034 38.512 1.00 92.62 97 GLU A O 1
ATOM 713 N N . ILE A 1 98 ? -19.751 -1.855 39.269 1.00 89.75 98 ILE A N 1
ATOM 714 C CA . ILE A 1 98 ? -20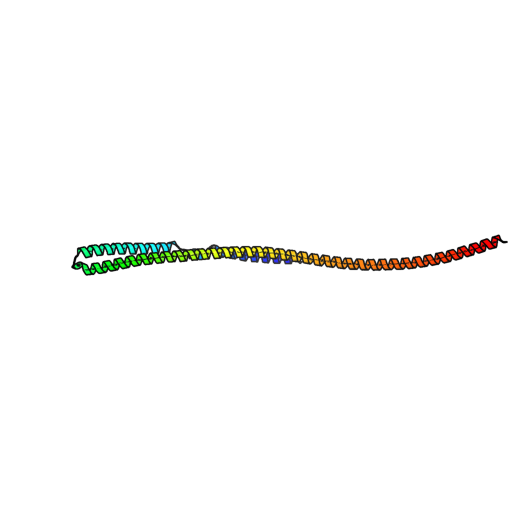.003 -2.703 38.095 1.00 89.75 98 ILE A CA 1
ATOM 715 C C . ILE A 1 98 ? -20.352 -1.846 36.873 1.00 89.75 98 ILE A C 1
ATOM 717 O O . ILE A 1 98 ? -19.828 -2.119 35.791 1.00 89.75 98 ILE A O 1
ATOM 721 N N . ALA A 1 99 ? -21.190 -0.820 37.034 1.00 87.62 99 ALA A N 1
ATOM 722 C CA . ALA A 1 99 ? -21.567 0.085 35.949 1.00 87.62 99 ALA A CA 1
ATOM 723 C C . ALA A 1 99 ? -20.338 0.792 35.358 1.00 87.62 99 ALA A C 1
ATOM 725 O O . ALA A 1 99 ? -20.119 0.747 34.146 1.00 87.62 99 ALA A O 1
ATOM 726 N N . ASP A 1 100 ? -19.465 1.330 36.212 1.00 90.50 100 ASP A N 1
ATOM 727 C CA . ASP A 1 100 ? -18.222 1.981 35.786 1.00 90.50 100 ASP A CA 1
ATOM 728 C C . ASP A 1 100 ? -17.313 1.035 34.989 1.00 90.50 100 ASP A C 1
ATOM 730 O O . ASP A 1 100 ? -16.776 1.389 33.933 1.00 90.50 100 ASP A O 1
ATOM 734 N N . ARG A 1 101 ? -17.169 -0.212 35.455 1.00 89.44 101 ARG A N 1
ATOM 735 C CA . ARG A 1 101 ? -16.386 -1.239 34.751 1.00 89.44 101 ARG A CA 1
ATOM 736 C C . ARG A 1 101 ? -16.979 -1.598 33.395 1.00 89.44 101 ARG A C 1
ATOM 738 O O . ARG A 1 101 ? -16.223 -1.811 32.445 1.00 89.44 101 ARG A O 1
ATOM 745 N N . ILE A 1 102 ? -18.304 -1.679 33.292 1.00 85.56 102 ILE A N 1
ATOM 746 C CA . ILE A 1 102 ? -18.992 -1.933 32.022 1.00 85.56 102 ILE A CA 1
ATOM 747 C C . ILE A 1 102 ? -18.722 -0.783 31.050 1.00 85.56 102 ILE A C 1
ATOM 749 O O . ILE A 1 102 ? -18.300 -1.044 29.922 1.00 85.56 102 ILE A O 1
ATOM 753 N N . HIS A 1 103 ? -18.842 0.469 31.498 1.00 85.50 103 HIS A N 1
ATOM 754 C CA . HIS A 1 103 ? -18.529 1.639 30.676 1.00 85.50 103 HIS A CA 1
ATOM 755 C C . HIS A 1 103 ? -17.077 1.650 30.184 1.00 85.50 103 HIS A C 1
ATOM 757 O O . HIS A 1 103 ? -16.810 1.965 29.020 1.00 85.50 103 HIS A O 1
ATOM 763 N N . GLU A 1 104 ? -16.117 1.246 31.017 1.00 89.50 104 GLU A N 1
ATOM 764 C CA . GLU A 1 104 ? -14.727 1.124 30.580 1.00 89.50 104 GLU A CA 1
ATOM 765 C C . GLU A 1 104 ? -14.542 0.032 29.513 1.00 89.5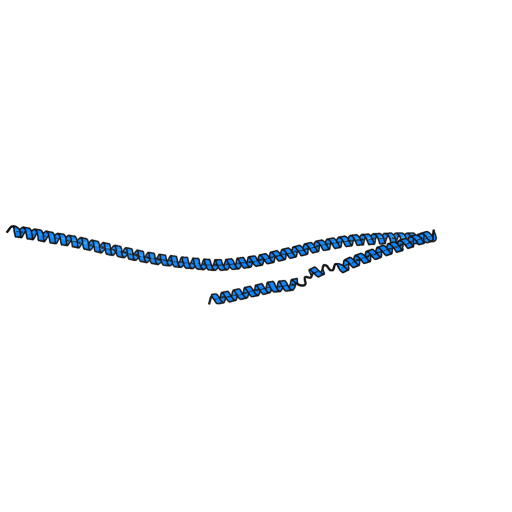0 104 GLU A C 1
ATOM 767 O O . GLU A 1 104 ? -13.864 0.254 28.501 1.00 89.50 104 GLU A O 1
ATOM 772 N N . VAL A 1 105 ? -15.154 -1.140 29.702 1.00 85.25 105 VAL A N 1
ATOM 773 C CA . VAL A 1 105 ? -15.113 -2.237 28.720 1.00 85.25 105 VAL A CA 1
ATOM 774 C C . VAL A 1 105 ? -15.760 -1.813 27.399 1.00 85.25 105 VAL A C 1
ATOM 776 O O . VAL A 1 105 ? -15.190 -2.069 26.333 1.00 85.25 105 VAL A O 1
ATOM 779 N N . GLN A 1 106 ? -16.894 -1.111 27.451 1.00 80.25 106 GLN A N 1
ATOM 780 C CA . GLN A 1 106 ? -17.572 -0.548 26.280 1.00 80.25 106 GLN A CA 1
ATOM 781 C C . GLN A 1 106 ? -16.660 0.427 25.535 1.00 80.25 106 GLN A C 1
ATOM 783 O O . GLN A 1 106 ? -16.455 0.288 24.326 1.00 80.25 106 GLN A O 1
ATOM 788 N N . ARG A 1 107 ? -16.036 1.369 26.252 1.00 87.31 107 ARG A N 1
ATOM 789 C CA . ARG A 1 107 ? -15.110 2.342 25.661 1.00 87.31 107 ARG A CA 1
ATOM 790 C C . ARG A 1 107 ? -13.954 1.644 24.946 1.00 87.31 107 ARG A C 1
ATOM 792 O O . ARG A 1 107 ? -13.686 1.930 23.783 1.00 87.31 107 ARG A O 1
ATOM 799 N N . ARG A 1 108 ? -13.312 0.673 25.605 1.00 89.62 108 ARG A N 1
ATOM 800 C CA . ARG A 1 108 ? -12.211 -0.109 25.014 1.00 89.62 108 ARG A CA 1
ATOM 801 C C . ARG A 1 108 ? -12.654 -0.916 23.794 1.00 89.62 108 ARG A C 1
ATOM 803 O O . ARG A 1 108 ? -11.887 -1.059 22.845 1.00 89.62 108 ARG A O 1
ATOM 810 N N . THR A 1 109 ? -13.878 -1.433 23.809 1.00 84.56 109 THR A N 1
ATOM 811 C CA . THR A 1 109 ? -14.454 -2.156 22.669 1.00 84.56 109 THR A CA 1
ATOM 812 C C . THR A 1 109 ? -14.699 -1.212 21.493 1.00 84.56 109 THR A C 1
ATOM 814 O O . THR A 1 109 ? -14.326 -1.536 20.366 1.00 84.56 109 THR A O 1
ATOM 817 N N . SER A 1 110 ? -15.238 -0.017 21.745 1.00 84.56 110 SER A N 1
ATOM 818 C CA . SER A 1 110 ? -15.421 1.023 20.725 1.00 84.56 110 SER A CA 1
ATOM 819 C C . SER A 1 110 ? -14.088 1.445 20.094 1.00 84.56 110 SER A C 1
ATOM 821 O O . SER A 1 110 ? -13.962 1.460 18.866 1.00 84.56 110 SER A O 1
ATOM 823 N N . ASP A 1 111 ? -13.058 1.669 20.918 1.00 89.12 111 ASP A N 1
ATOM 824 C CA . ASP A 1 111 ? -11.697 1.977 20.459 1.00 89.12 111 ASP A CA 1
ATOM 825 C C . ASP A 1 111 ? -11.141 0.856 19.558 1.00 89.12 111 ASP A C 1
ATOM 827 O O . ASP A 1 111 ? -10.584 1.117 18.488 1.00 89.12 111 ASP A O 1
ATOM 831 N N . ALA A 1 112 ? -11.337 -0.409 19.946 1.00 88.12 112 ALA A N 1
ATOM 832 C CA . ALA A 1 112 ? -10.912 -1.560 19.151 1.00 88.12 112 ALA A CA 1
ATOM 833 C C . ALA A 1 112 ? -11.643 -1.635 17.798 1.00 88.12 112 ALA A C 1
ATOM 835 O O . ALA A 1 112 ? -11.009 -1.854 16.764 1.00 88.12 112 ALA A O 1
ATOM 836 N N . VAL A 1 113 ? -12.960 -1.400 17.774 1.00 87.88 113 VAL A N 1
ATOM 837 C CA . VAL A 1 113 ? -13.753 -1.355 16.533 1.00 87.88 113 VAL A CA 1
ATOM 838 C C . VAL A 1 113 ? -13.282 -0.220 15.621 1.00 87.88 113 VAL A C 1
ATOM 840 O O . VAL A 1 113 ? -13.154 -0.421 14.410 1.00 87.88 113 VAL A O 1
ATOM 843 N N . ALA A 1 114 ? -12.979 0.957 16.173 1.00 86.94 114 ALA A N 1
ATOM 844 C CA . ALA A 1 114 ? -12.412 2.068 15.414 1.00 86.94 114 ALA A CA 1
ATOM 845 C C . ALA A 1 114 ? -11.042 1.705 14.810 1.00 86.94 114 ALA A C 1
ATOM 847 O O . ALA A 1 114 ? -10.806 1.954 13.624 1.00 86.94 114 ALA A O 1
ATOM 848 N N . GLY A 1 115 ? -10.179 1.034 15.580 1.00 92.88 115 GLY A N 1
ATOM 849 C CA . GLY A 1 115 ? -8.904 0.501 15.094 1.00 92.88 115 GLY A CA 1
ATOM 850 C C . GLY A 1 115 ? -9.074 -0.482 13.930 1.00 92.88 115 GLY A C 1
ATOM 851 O O . GLY A 1 115 ? -8.412 -0.346 12.902 1.00 92.88 115 GLY A O 1
ATOM 852 N N . ILE A 1 116 ? -10.022 -1.420 14.033 1.00 89.31 116 ILE A N 1
ATOM 853 C CA . ILE A 1 116 ? -10.333 -2.382 12.960 1.00 89.31 116 ILE A CA 1
ATOM 854 C C . ILE A 1 116 ? -10.831 -1.672 11.691 1.00 89.31 116 ILE A C 1
ATOM 856 O O . ILE A 1 116 ? -10.451 -2.051 10.578 1.00 89.31 116 ILE A O 1
ATOM 860 N N . ARG A 1 117 ? -11.657 -0.625 11.826 1.00 88.81 117 A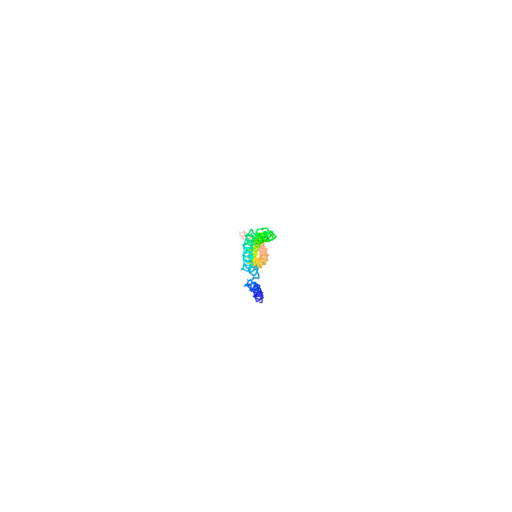RG A N 1
ATOM 861 C CA . ARG A 1 117 ? -12.105 0.185 10.678 1.00 88.81 117 ARG A CA 1
ATOM 862 C C . ARG A 1 117 ? -10.934 0.885 9.989 1.00 88.81 117 ARG A C 1
ATOM 864 O O . ARG A 1 117 ? -10.861 0.846 8.765 1.00 88.81 117 ARG A O 1
ATOM 871 N N . SER A 1 118 ? -10.008 1.456 10.758 1.00 94.56 118 SER A N 1
ATOM 872 C CA . SER A 1 118 ? -8.789 2.074 10.219 1.00 94.56 118 SER A CA 1
ATOM 873 C C . SER A 1 118 ? -7.931 1.059 9.452 1.00 94.56 118 SER A C 1
ATOM 875 O O . SER A 1 118 ? -7.575 1.290 8.298 1.00 94.56 118 SER A O 1
ATOM 877 N N . ILE A 1 119 ? -7.702 -0.130 10.023 1.00 92.12 119 ILE A N 1
ATOM 878 C CA . ILE A 1 119 ? -6.989 -1.225 9.340 1.00 92.12 119 ILE A CA 1
ATOM 879 C C . ILE A 1 119 ? -7.688 -1.602 8.026 1.00 92.12 119 ILE A C 1
ATOM 881 O O . ILE A 1 119 ? -7.031 -1.785 7.002 1.00 92.12 119 ILE A O 1
ATOM 885 N N . SER A 1 120 ? -9.021 -1.676 8.027 1.00 94.31 120 SER A N 1
ATOM 886 C CA . SER A 1 120 ? -9.799 -2.000 6.825 1.00 94.31 120 SER A CA 1
ATOM 887 C C . SER A 1 120 ? -9.620 -0.952 5.719 1.00 94.31 120 SER A C 1
ATOM 889 O O . SER A 1 120 ? -9.486 -1.314 4.552 1.00 94.31 120 SER A O 1
ATOM 891 N N . GLN A 1 121 ? -9.553 0.336 6.075 1.00 94.25 121 GLN A N 1
ATOM 892 C CA . GLN A 1 121 ? -9.270 1.416 5.123 1.00 94.25 121 GLN A CA 1
ATOM 893 C C . GLN A 1 121 ? -7.858 1.307 4.537 1.00 94.25 121 GLN A C 1
ATOM 895 O O . GLN A 1 121 ? -7.687 1.441 3.327 1.00 94.25 121 GLN A O 1
ATOM 900 N N . VAL A 1 122 ? -6.856 1.007 5.368 1.00 96.00 122 VAL A N 1
ATOM 901 C CA . VAL A 1 122 ? -5.472 0.804 4.905 1.00 96.00 122 VAL A CA 1
ATOM 902 C C . VAL A 1 122 ? -5.387 -0.369 3.925 1.00 96.00 122 VAL A C 1
ATOM 904 O O . VAL A 1 122 ? -4.752 -0.252 2.879 1.00 96.00 122 VAL A O 1
ATOM 907 N N . ILE A 1 123 ? -6.071 -1.482 4.206 1.00 93.06 123 ILE A N 1
ATOM 908 C CA . ILE A 1 123 ? -6.124 -2.639 3.297 1.00 93.06 123 ILE A CA 1
ATOM 909 C C . ILE A 1 123 ? -6.759 -2.256 1.952 1.00 93.06 123 ILE A C 1
ATOM 911 O O . ILE A 1 123 ? -6.273 -2.675 0.900 1.00 93.06 123 ILE A O 1
ATOM 915 N N . GLN A 1 124 ? -7.815 -1.440 1.962 1.00 93.81 124 GLN A N 1
ATOM 916 C CA . GLN A 1 124 ? -8.448 -0.967 0.732 1.00 93.81 124 GLN A CA 1
ATOM 917 C C . GLN A 1 124 ? -7.492 -0.099 -0.103 1.00 93.81 124 GLN A C 1
ATOM 919 O O . GLN A 1 124 ? -7.347 -0.337 -1.302 1.00 93.81 124 GLN A O 1
ATOM 924 N N . GLN A 1 125 ? -6.771 0.828 0.531 1.00 95.06 125 GLN A N 1
ATOM 925 C CA . GLN A 1 125 ? -5.748 1.641 -0.139 1.00 95.06 125 GLN A CA 1
ATOM 926 C C . GLN A 1 125 ? -4.609 0.779 -0.705 1.00 95.06 125 GLN A C 1
ATOM 928 O O . GLN A 1 125 ? -4.175 0.988 -1.836 1.00 95.06 125 GLN A O 1
ATOM 933 N N . MET A 1 126 ? -4.152 -0.240 0.033 1.00 92.06 126 MET A N 1
ATOM 934 C CA . MET A 1 126 ? -3.148 -1.188 -0.471 1.00 92.06 126 MET A CA 1
ATOM 935 C C . MET A 1 126 ? -3.625 -1.923 -1.728 1.00 92.06 126 MET A C 1
ATOM 937 O O . MET A 1 126 ? -2.825 -2.167 -2.636 1.00 92.06 126 MET A O 1
ATOM 941 N N . ASN A 1 127 ? -4.912 -2.266 -1.807 1.00 90.06 127 ASN A N 1
ATOM 942 C CA . ASN A 1 127 ? -5.483 -2.907 -2.987 1.00 90.06 127 ASN A CA 1
ATOM 943 C C . ASN A 1 127 ? -5.485 -1.964 -4.205 1.00 90.06 127 ASN A C 1
ATOM 945 O O . ASN A 1 127 ? -5.095 -2.372 -5.298 1.00 90.06 127 ASN A O 1
ATOM 949 N N . GLU A 1 128 ? -5.842 -0.691 -4.020 1.00 92.81 128 GLU A N 1
ATOM 950 C CA . GLU A 1 128 ? -5.794 0.333 -5.079 1.00 92.81 128 GLU A CA 1
ATOM 951 C C . GLU A 1 128 ? -4.365 0.573 -5.594 1.00 92.81 128 GLU A C 1
ATOM 953 O O . GLU A 1 128 ? -4.121 0.614 -6.806 1.00 92.81 128 GLU A O 1
ATOM 958 N N . ILE A 1 129 ? -3.392 0.650 -4.681 1.00 94.88 129 ILE A N 1
ATOM 959 C CA . ILE A 1 129 ? -1.971 0.760 -5.033 1.00 94.88 129 ILE A CA 1
ATOM 960 C C . ILE A 1 129 ? -1.520 -0.479 -5.811 1.00 94.88 129 ILE A C 1
ATOM 962 O O . ILE A 1 129 ? -0.858 -0.350 -6.838 1.00 94.88 129 ILE A O 1
ATOM 966 N N . SER A 1 130 ? -1.908 -1.678 -5.371 1.00 93.25 130 SER A N 1
ATOM 967 C CA . SER A 1 130 ? -1.533 -2.932 -6.038 1.00 93.25 130 SER A CA 1
ATOM 968 C C . SER A 1 130 ? -2.055 -3.001 -7.476 1.00 93.25 130 SER A C 1
ATOM 970 O O . SER A 1 130 ? -1.329 -3.435 -8.369 1.00 93.25 130 SER A O 1
ATOM 972 N N . LEU A 1 131 ? -3.278 -2.519 -7.726 1.00 94.25 131 LEU A N 1
ATOM 973 C CA . LEU A 1 131 ? -3.832 -2.402 -9.080 1.00 94.25 131 LEU A CA 1
ATOM 974 C C . LEU A 1 131 ? -3.041 -1.407 -9.939 1.00 94.25 131 LEU A C 1
ATOM 976 O O . LEU A 1 131 ? -2.744 -1.690 -11.101 1.00 94.25 131 LEU A O 1
ATOM 980 N N . THR A 1 132 ? -2.647 -0.274 -9.359 1.00 95.00 132 THR A N 1
ATOM 981 C CA . THR A 1 132 ? -1.824 0.734 -10.044 1.00 95.00 132 THR A CA 1
ATOM 982 C C . THR A 1 132 ? -0.448 0.172 -10.410 1.00 95.00 132 THR A C 1
ATOM 984 O O . THR A 1 132 ? 0.001 0.319 -11.546 1.00 95.00 132 THR A O 1
ATOM 987 N N . VAL A 1 133 ? 0.201 -0.536 -9.480 1.00 92.88 133 VAL A N 1
ATOM 988 C CA . VAL A 1 133 ? 1.489 -1.207 -9.716 1.00 92.88 133 VAL A CA 1
ATOM 989 C C . VAL A 1 133 ? 1.356 -2.270 -10.803 1.00 92.88 133 VAL A C 1
ATOM 991 O O . VAL A 1 133 ? 2.194 -2.323 -11.698 1.00 92.88 133 VAL A O 1
ATOM 994 N N . ALA A 1 134 ? 0.295 -3.081 -10.782 1.00 93.00 134 ALA A N 1
ATOM 995 C CA . ALA A 1 134 ? 0.057 -4.086 -11.816 1.00 93.00 134 ALA A CA 1
ATOM 996 C C . ALA A 1 134 ? -0.068 -3.452 -13.213 1.00 93.00 134 ALA A C 1
ATOM 998 O O . ALA A 1 134 ? 0.578 -3.913 -14.154 1.00 93.00 134 ALA A O 1
ATOM 999 N N . SER A 1 135 ? -0.823 -2.354 -13.332 1.00 94.31 135 SER A N 1
ATOM 1000 C CA . SER A 1 135 ? -0.937 -1.596 -14.584 1.00 94.31 135 SER A CA 1
ATOM 1001 C C . SER A 1 135 ? 0.410 -1.024 -15.037 1.00 94.31 135 SER A C 1
ATOM 1003 O O . SER A 1 135 ? 0.748 -1.101 -16.218 1.00 94.31 135 SER A O 1
ATOM 1005 N N . ALA A 1 136 ? 1.200 -0.467 -14.116 1.00 94.56 136 ALA A N 1
ATOM 1006 C CA . ALA A 1 136 ? 2.518 0.082 -14.432 1.00 94.56 136 ALA A CA 1
ATOM 1007 C C . ALA A 1 136 ? 3.492 -1.006 -14.920 1.00 94.56 136 ALA A C 1
ATOM 1009 O O . ALA A 1 136 ? 4.212 -0.801 -15.896 1.00 94.56 136 ALA A O 1
ATOM 1010 N N . VAL A 1 137 ? 3.475 -2.188 -14.297 1.00 95.06 137 VAL A N 1
ATOM 1011 C CA . VAL A 1 137 ? 4.290 -3.343 -14.710 1.00 95.06 137 VAL A CA 1
ATOM 1012 C C . VAL A 1 137 ? 3.883 -3.851 -16.099 1.00 95.06 137 VAL A C 1
ATOM 1014 O O . VAL A 1 137 ? 4.744 -4.236 -16.898 1.00 95.06 137 VAL A O 1
ATOM 1017 N N . GLU A 1 138 ? 2.592 -3.826 -16.433 1.00 88.50 138 GLU A N 1
ATOM 1018 C CA . GLU A 1 138 ? 2.117 -4.178 -17.775 1.00 88.50 138 GLU A CA 1
ATOM 1019 C C . GLU A 1 138 ? 2.613 -3.177 -18.829 1.00 88.50 138 GLU A C 1
ATOM 1021 O O . GLU A 1 138 ? 3.180 -3.586 -19.846 1.00 88.50 138 GLU A O 1
ATOM 1026 N N . GLN A 1 139 ? 2.509 -1.873 -18.559 1.00 95.06 139 GLN A N 1
ATOM 1027 C CA . GLN A 1 139 ? 3.059 -0.833 -19.437 1.00 95.06 139 GLN A CA 1
ATOM 1028 C C . GLN A 1 139 ? 4.577 -0.962 -19.605 1.00 95.06 139 GLN A C 1
ATOM 1030 O O . GLN A 1 139 ? 5.091 -0.877 -20.722 1.00 95.06 139 GLN A O 1
ATOM 1035 N N . GLN A 1 140 ? 5.299 -1.234 -18.517 1.00 95.69 140 GLN A N 1
ATOM 1036 C CA . GLN A 1 140 ? 6.741 -1.458 -18.555 1.00 95.69 140 GLN A CA 1
ATOM 1037 C C . GLN A 1 140 ? 7.099 -2.672 -19.423 1.00 95.69 140 GLN A C 1
ATOM 1039 O O . GLN A 1 140 ? 8.063 -2.620 -20.184 1.00 95.69 140 GLN A O 1
ATOM 1044 N N . SER A 1 141 ? 6.305 -3.743 -19.371 1.00 95.94 141 SER A N 1
ATOM 1045 C CA . SER A 1 141 ? 6.515 -4.934 -20.205 1.00 95.94 141 SER A CA 1
ATOM 1046 C C . SER A 1 141 ? 6.369 -4.624 -21.699 1.00 95.94 141 SER A C 1
ATOM 1048 O O . SER A 1 141 ? 7.153 -5.119 -22.512 1.00 95.94 141 SER A O 1
ATOM 1050 N N . VAL A 1 142 ? 5.404 -3.773 -22.066 1.00 96.25 142 VAL A N 1
ATOM 1051 C CA . VAL A 1 142 ? 5.236 -3.293 -23.448 1.00 96.25 142 VAL A CA 1
ATOM 1052 C C . VAL A 1 142 ? 6.436 -2.449 -23.880 1.00 96.25 142 VAL A C 1
ATOM 1054 O O . VAL A 1 142 ? 7.006 -2.708 -24.939 1.00 96.25 142 VAL A O 1
ATOM 1057 N N . ALA A 1 143 ? 6.871 -1.504 -23.044 1.00 95.88 143 ALA A N 1
ATOM 1058 C CA . ALA A 1 143 ? 8.028 -0.658 -23.336 1.00 95.88 143 ALA A CA 1
ATOM 1059 C C . ALA A 1 143 ? 9.315 -1.481 -23.523 1.00 95.88 143 ALA A C 1
ATOM 1061 O O . ALA A 1 143 ? 10.073 -1.253 -24.462 1.00 95.88 143 ALA A O 1
ATOM 1062 N N . VAL A 1 144 ? 9.546 -2.495 -22.682 1.00 97.00 144 VAL A N 1
ATOM 1063 C CA . VAL A 1 144 ? 10.704 -3.397 -22.813 1.00 97.00 144 VAL A CA 1
ATOM 1064 C C . VAL A 1 144 ? 10.653 -4.189 -24.122 1.00 97.00 144 VAL A C 1
ATOM 1066 O O . VAL A 1 144 ? 11.680 -4.342 -24.785 1.00 97.00 144 VAL A O 1
ATOM 1069 N N . ALA A 1 145 ? 9.474 -4.662 -24.535 1.00 97.31 145 ALA A N 1
ATOM 1070 C CA . ALA A 1 145 ? 9.319 -5.349 -25.815 1.00 97.31 145 ALA A CA 1
ATOM 1071 C C . ALA A 1 145 ? 9.618 -4.422 -27.009 1.00 97.31 145 ALA A C 1
ATOM 1073 O O . ALA A 1 145 ? 10.243 -4.846 -27.983 1.00 97.31 145 ALA A O 1
ATOM 1074 N N . GLU A 1 146 ? 9.219 -3.153 -26.927 1.00 98.12 146 GLU A N 1
ATOM 1075 C CA . GLU A 1 146 ? 9.523 -2.149 -27.948 1.00 98.12 146 GLU A CA 1
ATOM 1076 C C . GLU A 1 146 ? 11.014 -1.789 -28.002 1.00 98.12 146 GLU A C 1
ATOM 1078 O O . GLU A 1 146 ? 11.577 -1.666 -29.094 1.00 98.12 146 GLU A O 1
ATOM 1083 N N . ILE A 1 147 ? 11.678 -1.694 -26.847 1.00 97.25 147 ILE A N 1
ATOM 1084 C CA . ILE A 1 147 ? 13.133 -1.511 -26.763 1.00 97.25 147 ILE A CA 1
ATOM 1085 C C . ILE A 1 147 ? 13.849 -2.691 -27.423 1.00 97.25 147 ILE A C 1
ATOM 1087 O O . ILE A 1 147 ? 14.734 -2.482 -28.250 1.00 97.25 147 ILE A O 1
ATOM 1091 N N . ALA A 1 148 ? 13.446 -3.927 -27.113 1.00 97.88 148 ALA A N 1
ATOM 1092 C CA . ALA A 1 148 ? 14.042 -5.121 -27.707 1.00 97.88 148 ALA A CA 1
ATOM 1093 C C . ALA A 1 148 ? 13.870 -5.150 -29.236 1.00 97.88 148 ALA A C 1
ATOM 1095 O O . ALA A 1 148 ? 14.816 -5.466 -29.960 1.00 97.88 148 ALA A O 1
ATOM 1096 N N . ARG A 1 149 ? 12.689 -4.761 -29.740 1.00 98.19 149 ARG A N 1
ATOM 1097 C CA . ARG A 1 149 ? 12.442 -4.614 -31.182 1.00 98.19 149 ARG A CA 1
ATOM 1098 C C . ARG A 1 149 ? 13.366 -3.564 -31.800 1.00 98.19 149 ARG A C 1
ATOM 1100 O O . ARG A 1 149 ? 14.055 -3.867 -32.769 1.00 98.19 149 ARG A O 1
ATOM 1107 N N . SER A 1 150 ? 13.418 -2.368 -31.218 1.00 98.19 150 SER A N 1
ATOM 1108 C CA . SER A 1 150 ? 14.259 -1.265 -31.702 1.00 98.19 150 SER A CA 1
ATOM 1109 C C . SER A 1 150 ? 15.746 -1.635 -31.713 1.00 98.19 150 SER A C 1
ATOM 1111 O O . SER A 1 150 ? 1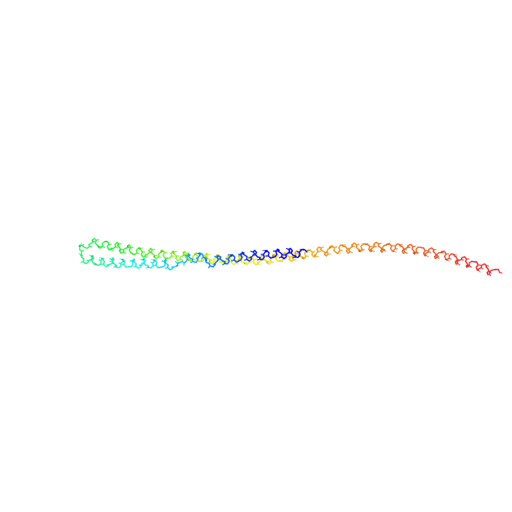6.455 -1.327 -32.667 1.00 98.19 150 SER A O 1
ATOM 1113 N N . ALA A 1 151 ? 16.218 -2.356 -30.692 1.00 98.12 151 ALA A N 1
ATOM 1114 C CA . ALA A 1 151 ? 17.589 -2.855 -30.628 1.00 98.12 151 ALA A CA 1
ATOM 1115 C C . ALA A 1 151 ? 17.887 -3.870 -31.746 1.00 98.12 151 ALA A C 1
ATOM 1117 O O . ALA A 1 151 ? 18.934 -3.792 -32.390 1.00 98.12 151 ALA A O 1
ATOM 1118 N N . SER A 1 152 ? 16.954 -4.787 -32.026 1.00 98.12 152 SER A N 1
ATOM 1119 C CA . SER A 1 152 ? 17.087 -5.738 -33.136 1.00 98.12 152 SER A CA 1
ATOM 1120 C C . SER A 1 152 ? 17.106 -5.037 -34.498 1.00 98.12 152 SER A C 1
ATOM 1122 O O . SER A 1 152 ? 17.883 -5.418 -35.372 1.00 98.12 152 SER A O 1
ATOM 1124 N N . GLU A 1 153 ? 16.271 -4.013 -34.687 1.00 98.25 153 GLU A N 1
ATOM 1125 C CA . GLU A 1 153 ? 16.240 -3.212 -35.916 1.00 98.25 153 GLU A CA 1
ATOM 1126 C C . GLU A 1 153 ? 17.544 -2.430 -36.111 1.00 98.25 153 GLU A C 1
ATOM 1128 O O . GLU A 1 153 ? 18.101 -2.438 -37.209 1.00 98.25 153 GLU A O 1
ATOM 1133 N N . ALA A 1 154 ? 18.081 -1.828 -35.045 1.00 98.12 154 ALA A N 1
ATOM 1134 C CA . ALA A 1 154 ? 19.370 -1.141 -35.072 1.00 98.12 154 ALA A CA 1
ATOM 1135 C C . ALA A 1 154 ? 20.535 -2.095 -35.394 1.00 98.12 154 ALA A C 1
ATOM 1137 O O . ALA A 1 154 ? 21.403 -1.758 -36.203 1.00 98.12 154 ALA A O 1
ATOM 1138 N N . SER A 1 155 ? 20.532 -3.305 -34.822 1.00 98.31 155 SER A N 1
ATOM 1139 C CA . SER A 1 155 ? 21.520 -4.343 -35.146 1.00 98.31 155 SER A CA 1
ATOM 1140 C C . SER A 1 155 ? 21.464 -4.714 -36.628 1.00 98.31 155 SER A C 1
ATOM 1142 O O . SER A 1 155 ? 22.484 -4.679 -37.310 1.00 98.31 155 SER A O 1
ATOM 1144 N N . HIS A 1 156 ? 20.268 -4.975 -37.164 1.00 97.69 156 HIS A N 1
ATOM 1145 C CA . HIS A 1 156 ? 20.106 -5.301 -38.582 1.00 97.69 156 HIS A CA 1
ATOM 1146 C C . HIS A 1 156 ? 20.484 -4.130 -39.507 1.00 97.69 156 HIS A C 1
ATOM 1148 O O . HIS A 1 156 ? 21.039 -4.325 -40.589 1.00 97.69 156 HIS A O 1
ATOM 1154 N N . GLY A 1 157 ? 20.203 -2.895 -39.087 1.00 98.31 157 GLY A N 1
ATOM 1155 C CA . GLY A 1 157 ? 20.681 -1.693 -39.767 1.00 98.31 157 GLY A CA 1
ATOM 1156 C C . GLY A 1 157 ? 22.209 -1.629 -39.816 1.00 98.31 157 GLY A C 1
ATOM 1157 O O . GLY A 1 157 ? 22.773 -1.311 -40.860 1.00 98.31 157 GLY A O 1
ATOM 1158 N N . THR A 1 158 ? 22.877 -2.008 -38.726 1.00 98.19 158 THR A N 1
ATOM 1159 C CA . THR A 1 158 ? 24.344 -2.064 -38.650 1.00 98.19 158 THR A CA 1
ATOM 1160 C C . THR A 1 158 ? 24.915 -3.105 -39.618 1.00 98.19 158 THR A C 1
ATOM 1162 O O . THR A 1 158 ? 25.856 -2.790 -40.346 1.00 98.19 158 THR A O 1
ATOM 1165 N N . ASP A 1 159 ? 24.298 -4.285 -39.742 1.00 98.00 159 ASP A N 1
ATOM 1166 C CA . ASP A 1 159 ? 24.709 -5.304 -40.726 1.00 98.00 159 ASP A CA 1
ATOM 1167 C C . ASP A 1 159 ? 24.624 -4.787 -42.173 1.00 98.00 159 ASP A C 1
ATOM 1169 O O . ASP A 1 159 ? 25.520 -5.018 -42.990 1.00 98.00 159 ASP A O 1
ATOM 1173 N N . LYS A 1 160 ? 23.571 -4.026 -42.501 1.00 98.12 160 LYS A N 1
ATOM 1174 C CA . LYS A 1 160 ? 23.430 -3.388 -43.823 1.00 98.12 160 LYS A CA 1
ATOM 1175 C C . LYS A 1 160 ? 24.519 -2.351 -44.085 1.00 98.12 160 LYS A C 1
ATOM 1177 O O . LYS A 1 160 ? 25.021 -2.263 -45.208 1.00 98.12 160 LYS A O 1
ATOM 1182 N N . VAL A 1 161 ? 24.889 -1.575 -43.065 1.00 98.38 161 VAL A N 1
ATOM 1183 C CA . VAL A 1 161 ? 25.987 -0.602 -43.158 1.00 98.38 161 VAL A CA 1
ATOM 1184 C C . VAL A 1 161 ? 27.306 -1.324 -43.417 1.00 98.38 161 VAL A C 1
ATOM 1186 O O . VAL A 1 161 ? 28.034 -0.925 -44.322 1.00 98.38 161 VAL A O 1
ATOM 1189 N N . VAL A 1 162 ? 27.580 -2.430 -42.718 1.00 98.25 162 VAL A N 1
ATOM 1190 C CA . VAL A 1 162 ? 28.768 -3.263 -42.971 1.00 98.25 162 VAL A CA 1
ATOM 1191 C C . VAL A 1 162 ? 28.795 -3.758 -44.422 1.00 98.25 162 VAL A C 1
ATOM 1193 O O . VAL A 1 162 ? 29.808 -3.596 -45.100 1.00 98.25 162 VAL A O 1
ATOM 1196 N N . GLY A 1 163 ? 27.680 -4.277 -44.946 1.00 98.19 163 GLY A N 1
ATOM 1197 C CA . GLY A 1 163 ? 27.593 -4.700 -46.352 1.00 98.19 163 GLY A CA 1
ATOM 1198 C C . GLY A 1 163 ? 27.832 -3.562 -47.354 1.00 98.19 163 GLY A C 1
ATOM 1199 O O . GLY A 1 163 ? 28.507 -3.740 -48.373 1.00 98.19 163 GLY A O 1
ATOM 1200 N N . SER A 1 164 ? 27.335 -2.364 -47.042 1.00 98.19 164 SER A N 1
ATOM 1201 C CA . SER A 1 164 ? 27.567 -1.162 -47.853 1.00 98.19 164 SER A CA 1
ATOM 1202 C C . SER A 1 164 ? 29.043 -0.759 -47.845 1.00 98.19 164 SER A C 1
ATOM 1204 O O . SER A 1 164 ? 29.591 -0.444 -48.897 1.00 98.19 164 SER A O 1
ATOM 1206 N N . ILE A 1 165 ? 29.713 -0.842 -46.691 1.00 98.06 165 ILE A N 1
ATOM 1207 C CA . ILE A 1 165 ? 31.150 -0.563 -46.560 1.00 98.06 165 ILE A CA 1
ATOM 1208 C C . ILE A 1 165 ? 31.983 -1.543 -47.390 1.00 98.06 165 ILE A C 1
ATOM 1210 O O . ILE A 1 165 ? 32.891 -1.109 -48.095 1.00 98.06 165 ILE A O 1
ATOM 1214 N N . VAL A 1 166 ? 31.658 -2.840 -47.369 1.00 98.31 166 VAL A N 1
ATOM 1215 C CA . VAL A 1 166 ? 32.341 -3.840 -48.211 1.00 98.31 166 VAL A CA 1
ATOM 1216 C C . VAL A 1 166 ? 32.189 -3.499 -49.696 1.00 98.31 166 VAL A C 1
ATOM 1218 O O . VAL A 1 166 ? 33.162 -3.538 -50.445 1.00 98.31 166 VAL A O 1
ATOM 1221 N N . SER A 1 167 ? 30.989 -3.095 -50.116 1.00 98.25 167 SER A N 1
ATOM 1222 C CA . SER A 1 167 ? 30.724 -2.708 -51.508 1.00 98.25 167 SER A CA 1
ATOM 1223 C C . SER A 1 167 ? 31.503 -1.451 -51.917 1.00 98.25 167 SER A C 1
ATOM 1225 O O . SER A 1 167 ? 32.072 -1.402 -53.005 1.00 98.25 167 SER A O 1
ATOM 1227 N N . VAL A 1 168 ? 31.577 -0.449 -51.034 1.00 98.44 168 VAL A N 1
ATOM 1228 C CA . VAL A 1 168 ? 32.374 0.771 -51.246 1.00 98.44 168 VAL A CA 1
ATOM 1229 C C . VAL A 1 168 ? 33.865 0.446 -51.336 1.00 98.44 168 VAL A C 1
ATOM 1231 O O . VAL A 1 168 ? 34.542 0.959 -52.224 1.00 98.44 168 VAL A O 1
ATOM 1234 N N . ALA A 1 169 ? 34.375 -0.429 -50.466 1.00 98.19 169 ALA A N 1
ATOM 1235 C CA . ALA A 1 169 ? 35.766 -0.867 -50.512 1.00 98.19 169 ALA A CA 1
ATOM 1236 C C . ALA A 1 169 ? 36.090 -1.562 -51.844 1.00 98.19 169 ALA A C 1
ATOM 1238 O O . ALA A 1 169 ? 37.101 -1.245 -52.468 1.00 98.19 169 ALA A O 1
ATOM 1239 N N . GLN A 1 170 ? 35.202 -2.435 -52.329 1.00 98.06 170 GLN A N 1
ATOM 1240 C CA . GLN A 1 170 ? 35.371 -3.086 -53.628 1.00 98.06 170 GLN A CA 1
ATOM 1241 C C . GLN A 1 170 ? 35.368 -2.078 -54.787 1.00 98.06 170 GLN A C 1
ATOM 1243 O O . GLN A 1 170 ? 36.212 -2.160 -55.676 1.00 98.06 170 GLN A O 1
ATOM 1248 N N . ALA A 1 171 ? 34.458 -1.099 -54.770 1.00 98.12 171 ALA A N 1
ATOM 1249 C CA . ALA A 1 171 ? 34.412 -0.052 -55.790 1.00 98.12 171 ALA A CA 1
ATOM 1250 C C . ALA A 1 171 ? 35.690 0.808 -55.799 1.00 98.12 171 ALA A C 1
ATOM 1252 O O . ALA A 1 171 ? 36.179 1.181 -56.868 1.00 98.12 171 ALA A O 1
ATOM 1253 N N . ALA A 1 172 ? 36.258 1.091 -54.622 1.00 98.25 172 ALA A N 1
ATOM 1254 C CA . ALA A 1 172 ? 37.527 1.800 -54.498 1.00 98.25 172 ALA A CA 1
ATOM 1255 C C . ALA A 1 172 ? 38.698 0.998 -55.095 1.00 98.25 172 ALA A C 1
ATOM 1257 O O . ALA A 1 172 ? 39.518 1.584 -55.798 1.00 98.25 172 ALA A O 1
ATOM 1258 N N . ILE A 1 173 ? 38.740 -0.326 -54.887 1.00 98.19 173 ILE A N 1
ATOM 1259 C CA . ILE A 1 173 ? 39.741 -1.216 -55.506 1.00 98.19 173 ILE A CA 1
ATOM 1260 C C . ILE A 1 173 ? 39.633 -1.166 -57.034 1.00 98.19 173 ILE A C 1
ATOM 1262 O O . ILE A 1 173 ? 40.615 -0.846 -57.696 1.00 98.19 173 ILE A O 1
ATOM 1266 N N . CYS A 1 174 ? 38.438 -1.372 -57.599 1.00 97.69 174 CYS A N 1
ATOM 1267 C CA . CYS A 1 174 ? 38.245 -1.317 -59.054 1.00 97.69 174 CYS A CA 1
ATOM 1268 C C . CYS A 1 174 ? 38.600 0.060 -59.645 1.00 97.69 174 CYS A C 1
ATOM 1270 O O . CYS A 1 174 ? 39.101 0.155 -60.763 1.00 97.69 174 CYS A O 1
ATOM 1272 N N . THR A 1 175 ? 38.358 1.140 -58.895 1.00 98.00 175 THR A N 1
ATOM 1273 C CA . THR A 1 175 ? 38.751 2.498 -59.307 1.00 98.00 175 THR A CA 1
ATOM 1274 C C . THR A 1 175 ? 40.272 2.657 -59.330 1.00 98.00 175 THR A C 1
ATOM 1276 O O . THR A 1 175 ? 40.801 3.263 -60.260 1.00 98.00 175 THR A O 1
ATOM 1279 N N . ALA A 1 176 ? 40.979 2.111 -58.337 1.00 97.94 176 ALA A N 1
ATOM 1280 C CA . ALA A 1 176 ? 42.439 2.137 -58.288 1.00 97.94 176 ALA A CA 1
ATOM 1281 C C . ALA A 1 176 ? 43.061 1.341 -59.447 1.00 97.94 176 ALA A C 1
ATOM 1283 O O . ALA A 1 176 ? 43.942 1.860 -60.127 1.00 97.94 176 ALA A O 1
ATOM 1284 N N . GLU A 1 177 ? 42.545 0.140 -59.728 1.00 97.88 177 GLU A N 1
ATOM 1285 C CA . GLU A 1 177 ? 42.961 -0.683 -60.875 1.00 97.88 177 GLU A CA 1
ATOM 1286 C C . GLU A 1 177 ? 42.738 0.052 -62.209 1.00 97.88 177 GLU A C 1
ATOM 1288 O O . GLU A 1 177 ? 43.629 0.116 -63.056 1.00 97.88 177 GLU A O 1
ATOM 1293 N N . GLY A 1 178 ? 41.571 0.684 -62.387 1.00 97.88 178 GLY A N 1
ATOM 1294 C CA . GLY A 1 178 ? 41.283 1.481 -63.583 1.00 97.88 178 GLY A CA 1
ATOM 1295 C C . GLY A 1 178 ? 42.204 2.698 -63.735 1.00 97.88 178 GLY A C 1
ATOM 1296 O O . GLY A 1 178 ? 42.620 3.027 -64.847 1.00 97.88 178 GLY A O 1
ATOM 1297 N N . ALA A 1 179 ? 42.564 3.356 -62.629 1.00 97.81 179 ALA A N 1
ATOM 1298 C CA . ALA A 1 179 ? 43.517 4.464 -62.636 1.00 97.81 179 ALA A CA 1
ATOM 1299 C C . ALA A 1 179 ? 44.938 4.007 -63.014 1.00 97.81 179 ALA A C 1
ATOM 1301 O O . ALA A 1 179 ? 45.626 4.713 -63.753 1.00 97.81 179 ALA A O 1
ATOM 1302 N N . GLU A 1 180 ? 45.365 2.824 -62.562 1.00 97.81 180 GLU A N 1
ATOM 1303 C CA . GLU A 1 180 ? 46.644 2.219 -62.952 1.00 97.81 180 GLU A CA 1
ATOM 1304 C C . GLU A 1 180 ? 46.678 1.912 -64.457 1.00 97.81 180 GLU A C 1
ATOM 1306 O O . GLU A 1 180 ? 47.624 2.295 -65.148 1.00 97.81 180 GLU A O 1
ATOM 1311 N N . GLN A 1 181 ? 45.605 1.325 -64.997 1.00 97.62 181 GLN A N 1
ATOM 1312 C CA . GLN A 1 181 ? 45.481 1.059 -66.432 1.00 97.62 181 GLN A CA 1
ATOM 1313 C C . GLN A 1 181 ? 45.499 2.348 -67.274 1.00 97.62 181 GLN A C 1
ATOM 1315 O O . GLN A 1 181 ? 46.145 2.399 -68.327 1.00 97.62 181 GLN A O 1
ATOM 1320 N N . LEU A 1 182 ? 44.813 3.402 -66.817 1.00 97.75 182 LEU A N 1
ATOM 1321 C CA . LEU A 1 182 ? 44.837 4.718 -67.464 1.00 97.75 182 LEU A CA 1
ATOM 1322 C C . LEU A 1 182 ? 46.240 5.330 -67.457 1.00 97.75 182 LEU A C 1
ATOM 1324 O O . LEU A 1 182 ? 46.659 5.889 -68.469 1.00 97.75 182 LE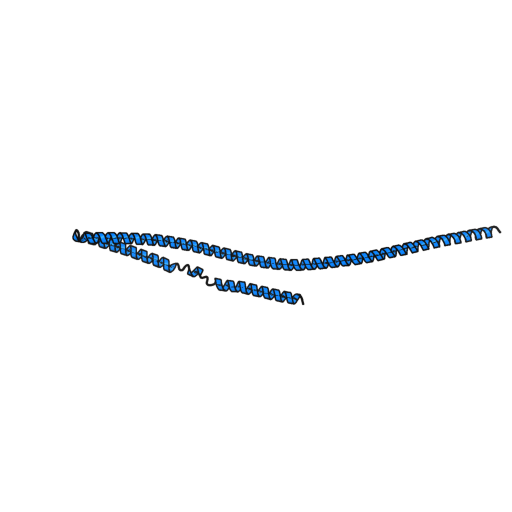U A O 1
ATOM 1328 N N . CYS A 1 183 ? 46.970 5.203 -66.347 1.00 97.56 183 CYS A N 1
ATOM 1329 C CA . CYS A 1 183 ? 48.357 5.649 -66.249 1.00 97.56 183 CYS A CA 1
ATOM 1330 C C . CYS A 1 183 ? 49.243 4.922 -67.271 1.00 97.56 183 CYS A C 1
ATOM 1332 O O . CYS A 1 183 ? 49.947 5.577 -68.037 1.00 97.56 183 CYS A O 1
ATOM 1334 N N . GLY A 1 184 ? 49.142 3.589 -67.356 1.00 97.12 184 GLY A N 1
ATOM 1335 C CA . GLY A 1 184 ? 49.868 2.795 -68.354 1.00 97.12 184 GLY A CA 1
ATOM 1336 C C . GLY A 1 184 ? 49.559 3.227 -69.790 1.00 97.12 184 GLY A C 1
ATOM 1337 O O . GLY A 1 184 ? 50.471 3.503 -70.565 1.00 97.12 184 GLY A O 1
ATOM 1338 N N . SER A 1 185 ? 48.275 3.408 -70.114 1.00 97.69 185 SER A N 1
ATOM 1339 C CA . SER A 1 185 ? 47.843 3.872 -71.443 1.00 97.69 185 SER A CA 1
ATOM 1340 C C . SER A 1 185 ? 48.373 5.275 -71.774 1.00 97.69 185 SER A C 1
ATOM 1342 O O . SER A 1 185 ? 48.722 5.559 -72.917 1.00 97.69 185 SER A O 1
ATOM 1344 N N . ALA A 1 186 ? 48.442 6.171 -70.784 1.00 97.38 186 ALA A N 1
ATOM 1345 C CA . ALA A 1 186 ? 48.997 7.510 -70.961 1.00 97.38 186 ALA A CA 1
ATOM 1346 C C . ALA A 1 186 ? 50.515 7.485 -71.209 1.00 97.38 186 ALA A C 1
ATOM 1348 O O . ALA A 1 186 ? 51.007 8.289 -72.002 1.00 97.38 186 ALA A O 1
ATOM 1349 N N . VAL A 1 187 ? 51.247 6.561 -70.572 1.00 97.19 187 VAL A N 1
ATOM 1350 C CA . VAL A 1 187 ? 52.683 6.341 -70.818 1.00 97.19 187 VAL A CA 1
ATOM 1351 C C . VAL A 1 187 ? 52.917 5.822 -72.237 1.00 97.19 187 VAL A C 1
ATOM 1353 O O . VAL A 1 187 ? 53.726 6.403 -72.957 1.00 97.19 187 VAL A O 1
ATOM 1356 N N . GLU A 1 188 ? 52.171 4.802 -72.672 1.00 96.81 188 GLU A N 1
ATOM 1357 C CA . GLU A 1 188 ? 52.252 4.280 -74.046 1.00 96.81 188 GLU A CA 1
ATOM 1358 C C . GLU A 1 188 ? 51.929 5.368 -75.081 1.00 96.81 188 GLU A C 1
ATOM 1360 O O . GLU A 1 188 ? 52.647 5.540 -76.067 1.00 96.81 188 GLU A O 1
ATOM 1365 N N . LEU A 1 189 ? 50.877 6.160 -74.844 1.00 97.06 189 LEU A N 1
ATOM 1366 C CA . LEU A 1 189 ? 50.513 7.266 -75.728 1.00 97.06 189 LEU A CA 1
ATOM 1367 C C . LEU A 1 189 ? 51.625 8.323 -75.814 1.00 97.06 189 LEU A C 1
ATOM 1369 O O . LEU A 1 189 ? 51.888 8.843 -76.900 1.00 97.06 189 LEU A O 1
ATOM 1373 N N . ALA A 1 190 ? 52.284 8.636 -74.695 1.00 96.19 190 ALA A N 1
ATOM 1374 C CA . ALA A 1 190 ? 53.414 9.560 -74.670 1.00 96.19 190 ALA A CA 1
ATOM 1375 C C . ALA A 1 190 ? 54.624 9.016 -75.453 1.00 96.19 190 ALA A C 1
ATOM 1377 O O . ALA A 1 190 ? 55.271 9.775 -76.175 1.00 96.19 190 ALA A O 1
ATOM 1378 N N . GLU A 1 191 ? 54.901 7.712 -75.368 1.00 96.00 191 GLU A N 1
ATOM 1379 C CA . GLU A 1 191 ? 55.965 7.049 -76.134 1.00 96.00 191 GLU A CA 1
ATOM 1380 C C . GLU A 1 191 ? 55.692 7.082 -77.648 1.00 96.00 191 GLU A C 1
ATOM 1382 O O . GLU A 1 191 ? 56.572 7.438 -78.441 1.00 96.00 191 GLU A O 1
ATOM 1387 N N . VAL A 1 192 ? 54.451 6.792 -78.060 1.00 96.38 192 VAL A N 1
ATOM 1388 C CA . VAL A 1 192 ? 54.019 6.883 -79.466 1.00 96.38 192 VAL A CA 1
ATOM 1389 C C . VAL A 1 192 ? 54.126 8.318 -79.982 1.00 96.38 192 VAL A C 1
ATOM 1391 O O . VAL A 1 192 ? 54.638 8.539 -81.081 1.00 96.38 192 VAL A O 1
ATOM 1394 N N . ALA A 1 193 ? 53.681 9.301 -79.195 1.00 96.19 193 ALA A N 1
ATOM 1395 C CA . ALA A 1 193 ? 53.792 10.712 -79.555 1.00 96.19 193 ALA A CA 1
ATOM 1396 C C . ALA A 1 193 ? 55.259 11.144 -79.732 1.00 96.19 193 ALA A C 1
ATOM 1398 O O . ALA A 1 193 ? 55.577 11.817 -80.711 1.00 96.19 193 ALA A O 1
ATOM 1399 N N . GLY A 1 194 ? 56.159 10.711 -78.840 1.00 95.38 194 GLY A N 1
ATOM 1400 C CA . GLY A 1 194 ? 57.597 10.973 -78.956 1.00 95.38 194 GLY A CA 1
ATOM 1401 C C . GLY A 1 194 ? 58.234 10.323 -80.188 1.00 95.38 194 GLY A C 1
ATOM 1402 O O . GLY A 1 194 ? 59.027 10.954 -80.881 1.00 95.38 194 GLY A O 1
ATOM 1403 N N . SER A 1 195 ? 57.845 9.090 -80.517 1.00 95.00 195 SER A N 1
ATOM 1404 C CA . SER A 1 195 ? 58.330 8.392 -81.718 1.00 95.00 195 SER A CA 1
ATOM 1405 C C . SER A 1 195 ? 57.882 9.079 -83.012 1.00 95.00 195 SER A C 1
ATOM 1407 O O . SER A 1 195 ? 58.663 9.208 -83.955 1.00 95.00 195 SER A O 1
ATOM 1409 N N . LEU A 1 196 ? 56.632 9.553 -83.057 1.00 93.81 196 LEU A N 1
ATOM 1410 C CA . LEU A 1 196 ? 56.117 10.334 -84.183 1.00 93.81 196 LEU A CA 1
ATOM 1411 C C . LEU A 1 196 ? 56.850 11.672 -84.336 1.00 93.81 196 LEU A C 1
ATOM 1413 O O . LEU A 1 196 ? 57.124 12.072 -85.465 1.00 93.81 196 LEU A O 1
ATOM 1417 N N . ASP A 1 197 ? 57.184 12.348 -83.234 1.00 93.31 197 ASP A N 1
ATOM 1418 C CA . ASP A 1 197 ? 57.955 13.596 -83.269 1.00 93.31 197 ASP A CA 1
ATOM 1419 C C . ASP A 1 197 ? 59.350 13.376 -83.873 1.00 93.31 197 ASP A C 1
ATOM 1421 O O . ASP A 1 197 ? 59.726 14.077 -84.813 1.00 93.31 197 ASP A O 1
ATOM 1425 N N . ILE A 1 198 ? 60.062 12.328 -83.435 1.00 93.25 198 ILE A N 1
ATOM 1426 C CA . ILE A 1 198 ? 61.360 11.939 -84.011 1.00 93.25 198 ILE A CA 1
ATOM 1427 C C . ILE A 1 198 ? 61.227 11.711 -85.521 1.00 93.25 198 ILE A C 1
ATOM 1429 O O . ILE A 1 198 ? 61.967 12.320 -86.295 1.00 93.25 198 ILE A O 1
ATOM 1433 N N . LEU A 1 199 ? 60.245 10.914 -85.952 1.00 92.75 199 LEU A N 1
ATOM 1434 C CA . LEU A 1 199 ? 60.024 10.619 -87.370 1.00 92.75 199 LEU A CA 1
ATOM 1435 C C . LEU A 1 199 ? 59.759 11.896 -88.187 1.00 92.75 199 LEU A C 1
ATOM 1437 O O . LEU A 1 199 ? 60.312 12.076 -89.269 1.00 92.75 199 LEU A O 1
ATOM 1441 N N . VAL A 1 200 ? 58.947 12.820 -87.665 1.00 93.12 200 VAL A N 1
ATOM 1442 C CA . VAL A 1 200 ? 58.671 14.111 -88.319 1.00 93.12 200 VAL A CA 1
ATOM 1443 C C . VAL A 1 200 ? 59.918 14.996 -88.379 1.00 93.12 200 VAL A C 1
ATOM 1445 O O . VAL A 1 200 ? 60.100 15.718 -89.362 1.00 93.12 200 VAL A O 1
ATOM 1448 N N . THR A 1 201 ? 60.775 14.974 -87.355 1.00 91.25 201 THR A N 1
ATOM 1449 C CA . THR A 1 201 ? 62.041 15.723 -87.382 1.00 91.25 201 THR A CA 1
ATOM 1450 C C . THR A 1 201 ? 63.043 15.150 -88.381 1.00 91.25 201 THR A C 1
ATOM 1452 O O . THR A 1 201 ? 63.708 15.931 -89.057 1.00 91.25 201 THR A O 1
ATOM 1455 N N . GLU A 1 202 ? 63.100 13.826 -88.542 1.00 86.19 202 GLU A N 1
ATOM 1456 C CA . GLU A 1 202 ? 63.945 13.152 -89.535 1.00 86.19 202 GLU A CA 1
ATOM 1457 C C . GLU A 1 202 ? 63.502 13.495 -90.966 1.00 86.19 202 GLU A C 1
ATOM 1459 O O . GLU A 1 202 ? 64.313 13.958 -91.763 1.00 86.19 202 GLU A O 1
ATOM 1464 N N . PHE A 1 203 ? 62.196 13.428 -91.254 1.00 85.06 203 PHE A N 1
ATOM 1465 C CA . PHE A 1 203 ? 61.633 13.833 -92.552 1.00 85.06 203 PHE A CA 1
ATOM 1466 C C . PHE A 1 203 ? 61.880 15.302 -92.925 1.00 85.06 203 PHE A C 1
ATOM 1468 O O . PHE A 1 203 ? 61.809 15.650 -94.098 1.00 85.06 203 PHE A O 1
ATOM 1475 N N . LYS A 1 204 ? 62.107 16.192 -91.951 1.00 76.56 204 LYS A N 1
ATOM 1476 C CA . LYS A 1 204 ? 62.399 17.614 -92.208 1.00 76.56 204 LYS A CA 1
ATOM 1477 C C . LYS A 1 204 ? 63.877 17.895 -92.507 1.00 76.56 204 LYS A C 1
ATOM 1479 O O . LYS A 1 204 ? 64.192 19.034 -92.849 1.00 76.56 204 LYS A O 1
ATOM 1484 N N . LEU A 1 205 ? 64.767 16.922 -92.302 1.00 66.19 205 LEU A N 1
ATOM 1485 C CA . LEU A 1 205 ? 66.212 17.055 -92.520 1.00 66.19 205 LEU A CA 1
ATOM 1486 C C . LEU A 1 205 ? 66.673 16.525 -93.892 1.00 66.19 205 LEU A C 1
ATOM 1488 O O . LEU A 1 205 ? 67.809 16.809 -94.276 1.00 66.19 205 LEU A O 1
ATOM 1492 N N . GLU A 1 206 ? 65.808 15.812 -94.619 1.00 46.81 206 GLU A N 1
ATOM 1493 C CA . GLU A 1 206 ? 65.952 15.483 -96.050 1.00 46.81 206 GLU A CA 1
ATOM 1494 C C . GLU A 1 206 ? 65.315 16.555 -96.951 1.00 46.81 206 GLU A C 1
ATOM 1496 O O . GLU A 1 206 ? 65.911 16.850 -98.015 1.00 46.81 206 GLU A O 1
#

pLDDT: mean 84.74, std 17.57, range [38.06, 98.44]

Secondary structure (DSSP, 8-state):
-HHHHHHHHHHHHHHHHHHHHHHHHHHHTT-HHHHTT-HHHHHHHHHHHHHHHHHHHHHHHHHHHHHHHTGGGGHHHHHHHHHHHHHHHHHHHHHHHHHHHHHHHHHHHHHHHHHHHHHHHHHHHHHHHHHHHHHHHHHHHHHHHHHHHHHHHHHHHHHHHHHHHHHHHHHHHHHHHHHHHHHHHHHHHHHHHHHHHHHHHHHTT-